Protein AF-A0AAV5VAT9-F1 (afdb_monomer)

Structure (mmCIF, N/CA/C/O backbone):
data_AF-A0AAV5VAT9-F1
#
_entry.id   AF-A0AAV5VAT9-F1
#
loop_
_atom_site.group_PDB
_atom_site.id
_atom_site.type_symbol
_atom_site.label_atom_id
_atom_site.label_alt_id
_atom_site.label_comp_id
_atom_site.label_asym_id
_atom_site.label_entity_id
_atom_site.label_seq_id
_atom_site.pdbx_PDB_ins_code
_atom_site.Cartn_x
_atom_site.Cartn_y
_atom_site.Cartn_z
_atom_site.occupancy
_atom_site.B_iso_or_equiv
_atom_site.auth_seq_id
_atom_site.auth_comp_id
_atom_site.auth_asym_id
_atom_site.auth_atom_id
_atom_site.pdbx_PDB_model_num
ATOM 1 N N . THR A 1 1 ? -25.737 -11.600 27.519 1.00 48.78 1 THR A N 1
ATOM 2 C CA . THR A 1 1 ? -24.746 -12.634 27.913 1.00 48.78 1 THR A CA 1
ATOM 3 C C . THR A 1 1 ? -24.402 -13.586 26.774 1.00 48.78 1 THR A C 1
ATOM 5 O O . THR A 1 1 ? -23.226 -13.678 26.460 1.00 48.78 1 THR A O 1
ATOM 8 N N . PHE A 1 2 ? -25.371 -14.196 26.077 1.00 40.28 2 PHE A N 1
ATOM 9 C CA . PHE A 1 2 ? -25.105 -15.148 24.978 1.00 40.28 2 PHE A CA 1
ATOM 10 C C . PHE A 1 2 ? -24.349 -14.550 23.772 1.00 40.28 2 PHE A C 1
ATOM 12 O O . PHE A 1 2 ? -23.335 -15.092 23.342 1.00 40.28 2 PHE A O 1
ATOM 19 N N . LEU A 1 3 ? -24.768 -13.373 23.281 1.00 48.59 3 LEU A N 1
ATOM 20 C CA . LEU A 1 3 ? -24.034 -12.634 22.239 1.00 48.59 3 LEU A CA 1
ATOM 21 C C . LEU A 1 3 ? -22.603 -12.315 22.688 1.00 48.59 3 LEU A C 1
ATOM 23 O O . LEU A 1 3 ? -21.667 -12.542 21.938 1.00 48.59 3 LEU A O 1
ATOM 27 N N . ARG A 1 4 ? -22.419 -11.892 23.943 1.00 45.12 4 ARG A N 1
ATOM 28 C CA . ARG A 1 4 ? -21.112 -11.554 24.532 1.00 45.12 4 ARG A CA 1
ATOM 29 C C . ARG A 1 4 ? -20.142 -12.740 24.512 1.00 45.12 4 ARG A C 1
ATOM 31 O O . ARG A 1 4 ? -18.982 -12.557 24.179 1.00 45.12 4 ARG A O 1
ATOM 38 N N . GLN A 1 5 ? -20.622 -13.947 24.816 1.00 49.06 5 GLN A N 1
ATOM 39 C CA . GLN A 1 5 ? -19.836 -15.186 24.757 1.00 49.06 5 GLN A CA 1
ATOM 40 C C . GLN A 1 5 ? -19.529 -15.605 23.315 1.00 49.06 5 GLN A C 1
ATOM 42 O O . GLN A 1 5 ? -18.413 -16.022 23.023 1.00 49.06 5 GLN A O 1
ATOM 47 N N . LYS A 1 6 ? -20.485 -15.420 22.395 1.00 52.84 6 LYS A N 1
ATOM 48 C CA . LYS A 1 6 ? -20.275 -15.650 20.962 1.00 52.84 6 LYS A CA 1
ATOM 49 C C . LYS A 1 6 ? -19.214 -14.690 20.406 1.00 52.84 6 LYS A C 1
ATOM 51 O O . LYS A 1 6 ? -18.287 -15.144 19.752 1.00 52.84 6 LYS A O 1
ATOM 56 N N . TYR A 1 7 ? -19.267 -13.404 20.758 1.00 50.28 7 TYR A N 1
ATOM 57 C CA . TYR A 1 7 ? -18.220 -12.438 20.414 1.00 50.28 7 TYR A CA 1
ATOM 58 C C . TYR A 1 7 ? -16.873 -12.795 21.067 1.00 50.28 7 TYR A C 1
ATOM 60 O O . TYR A 1 7 ? -15.851 -12.763 20.396 1.00 50.28 7 TYR A O 1
ATOM 68 N N . LYS A 1 8 ? -16.860 -13.242 22.331 1.00 49.69 8 LYS A N 1
ATOM 69 C CA . LYS A 1 8 ? -15.641 -13.704 23.025 1.00 49.69 8 LYS A CA 1
ATOM 70 C C . LYS A 1 8 ? -14.938 -14.844 22.274 1.00 49.69 8 LYS A C 1
ATOM 72 O O . LYS A 1 8 ? -13.721 -14.828 22.144 1.00 49.69 8 LYS A O 1
ATOM 77 N N . ILE A 1 9 ? -15.707 -15.801 21.749 1.00 50.78 9 ILE A N 1
ATOM 78 C CA . ILE A 1 9 ? -15.194 -16.981 21.032 1.00 50.78 9 ILE A CA 1
ATOM 79 C C . ILE A 1 9 ? -14.805 -16.647 19.581 1.00 50.78 9 ILE A C 1
ATOM 81 O O . ILE A 1 9 ? -13.750 -17.077 19.128 1.00 50.78 9 ILE A O 1
ATOM 85 N N . TYR A 1 10 ? -15.617 -15.870 18.854 1.00 44.66 10 TYR A N 1
ATOM 86 C CA . TYR A 1 10 ? -15.343 -15.516 17.450 1.00 44.66 10 TYR A CA 1
ATOM 87 C C . TYR A 1 10 ? -14.226 -14.472 17.288 1.00 44.66 10 TYR A C 1
ATOM 89 O O . TYR A 1 10 ? -13.533 -14.474 16.272 1.00 44.66 10 TYR A O 1
ATOM 97 N N . PHE A 1 11 ? -14.047 -13.598 18.281 1.00 49.56 11 PHE A N 1
ATOM 98 C CA . PHE A 1 11 ? -13.117 -12.464 18.236 1.00 49.56 11 PHE A CA 1
ATOM 99 C C . PHE A 1 11 ? -11.985 -12.571 19.276 1.00 49.56 11 PHE A C 1
ATOM 101 O O . PHE A 1 11 ? -11.194 -11.652 19.442 1.00 49.56 11 PHE A O 1
ATOM 108 N N . GLY A 1 12 ? -11.878 -13.695 19.996 1.00 41.75 12 GLY A N 1
ATOM 109 C CA . GLY A 1 12 ? -10.763 -13.956 20.916 1.00 41.75 12 GLY A CA 1
ATOM 110 C C . GLY A 1 12 ? -10.594 -12.918 22.034 1.00 41.75 12 GLY A C 1
ATOM 111 O O . GLY A 1 12 ? -9.476 -12.691 22.487 1.00 41.75 12 GLY A O 1
ATOM 112 N N . ALA A 1 13 ? -11.675 -12.263 22.466 1.00 45.28 13 ALA A N 1
ATOM 113 C CA . ALA A 1 13 ? -11.604 -11.212 23.477 1.00 45.28 13 ALA A CA 1
ATOM 114 C C . ALA A 1 13 ? -11.297 -11.803 24.871 1.00 45.28 13 ALA A C 1
ATOM 116 O O . ALA A 1 13 ? -12.082 -12.577 25.426 1.00 45.28 13 ALA A O 1
ATOM 117 N N . THR A 1 14 ? -10.159 -11.434 25.456 1.00 43.88 14 THR A N 1
ATOM 118 C CA . THR A 1 14 ? -9.837 -11.652 26.877 1.00 43.88 14 THR A CA 1
ATOM 119 C C . THR A 1 14 ? -10.684 -10.734 27.771 1.00 43.88 14 THR A C 1
ATOM 121 O O . THR A 1 14 ? -11.319 -9.798 27.285 1.00 43.88 14 THR A O 1
ATOM 124 N N . GLU A 1 15 ? -10.758 -11.003 29.082 1.00 41.56 15 GLU A N 1
ATOM 125 C CA . GLU A 1 15 ? -11.569 -10.186 30.013 1.00 41.56 15 GLU A CA 1
ATOM 126 C C . GLU A 1 15 ? -11.079 -8.736 30.155 1.00 41.56 15 GLU A C 1
ATOM 128 O O . GLU A 1 15 ? -11.860 -7.885 30.565 1.00 41.56 15 GLU A O 1
ATOM 133 N N . ASP A 1 16 ? -9.856 -8.446 29.702 1.00 42.25 16 ASP A N 1
ATOM 134 C CA . ASP A 1 16 ? -9.272 -7.101 29.630 1.00 42.25 16 ASP A CA 1
ATOM 135 C C . ASP A 1 16 ? -9.527 -6.393 28.278 1.00 42.25 16 ASP A C 1
ATOM 137 O O . ASP A 1 16 ? -9.463 -5.164 28.183 1.00 42.25 16 ASP A O 1
ATOM 141 N N . ASN A 1 17 ? -9.935 -7.132 27.234 1.00 46.91 17 ASN A N 1
ATOM 142 C CA . ASN A 1 17 ? -10.287 -6.602 25.905 1.00 46.91 17 ASN A CA 1
ATOM 143 C C . ASN A 1 17 ? -11.755 -6.155 25.834 1.00 46.91 17 ASN A C 1
ATOM 145 O O . ASN A 1 17 ? -12.474 -6.416 24.865 1.00 46.91 17 ASN A O 1
ATOM 149 N N . ILE A 1 18 ? -12.243 -5.478 26.876 1.00 55.38 18 ILE A N 1
ATOM 150 C CA . ILE A 1 18 ? -13.600 -4.930 26.875 1.00 55.38 18 ILE A CA 1
ATOM 151 C C . ILE A 1 18 ? -13.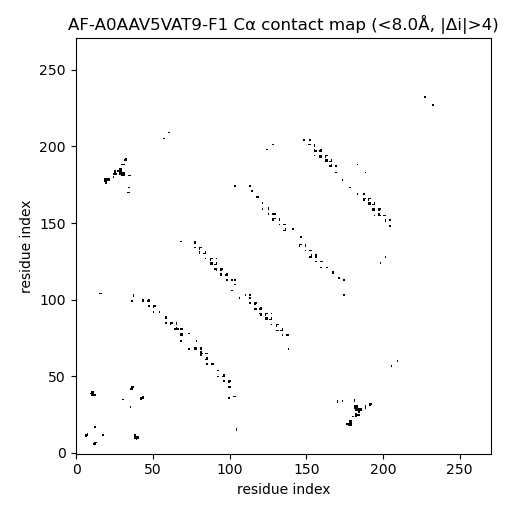592 -3.710 25.954 1.00 55.38 18 ILE A C 1
ATOM 153 O O . ILE A 1 18 ? -13.204 -2.606 26.334 1.00 55.38 18 ILE A O 1
ATOM 157 N N . CYS A 1 19 ? -13.983 -3.918 24.700 1.00 58.47 19 CYS A N 1
ATOM 158 C CA . CYS A 1 19 ? -14.428 -2.835 23.842 1.00 58.47 19 CYS A CA 1
ATOM 159 C C . CYS A 1 19 ? -15.603 -2.122 24.534 1.00 58.47 19 CYS A C 1
ATOM 161 O O . CYS A 1 19 ? -16.457 -2.756 25.167 1.00 58.47 19 CYS A O 1
ATOM 163 N N . TYR A 1 20 ? -15.645 -0.794 24.459 1.00 57.59 20 TYR A N 1
ATOM 164 C CA . TYR A 1 20 ? -16.736 -0.053 25.076 1.00 57.59 20 TYR A CA 1
ATOM 165 C C . TYR A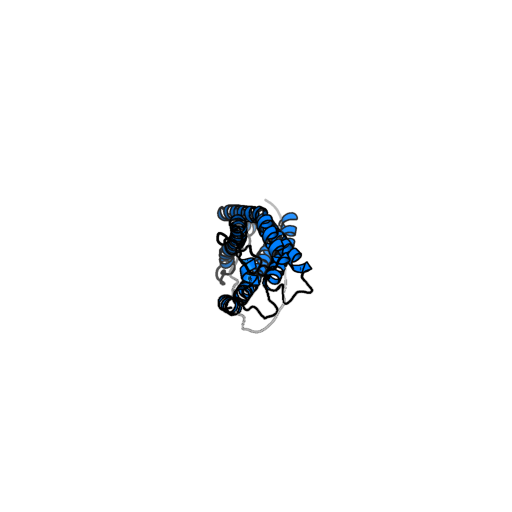 1 20 ? -17.966 -0.195 24.183 1.00 57.59 20 TYR A C 1
ATOM 167 O O . TYR A 1 20 ? -17.949 0.175 23.003 1.00 57.59 20 TYR A O 1
ATOM 175 N N . TYR A 1 21 ? -19.041 -0.761 24.740 1.00 52.16 21 TYR A N 1
ATOM 176 C CA . TYR A 1 21 ? -20.342 -0.781 24.081 1.00 52.16 21 TYR A CA 1
ATOM 177 C C . TYR A 1 21 ? -20.882 0.650 24.055 1.00 52.16 21 TYR A C 1
ATOM 179 O O . TYR A 1 21 ? -21.610 1.079 24.947 1.00 52.16 21 TYR A O 1
ATOM 187 N N . HIS A 1 22 ? -20.474 1.417 23.050 1.00 51.81 22 HIS A N 1
ATOM 188 C CA . HIS A 1 22 ? -21.092 2.696 22.752 1.00 51.81 22 HIS A CA 1
ATOM 189 C C . HIS A 1 22 ? -22.345 2.439 21.902 1.00 51.81 22 HIS A C 1
ATOM 191 O O . HIS A 1 22 ? -22.226 1.818 20.841 1.00 51.81 22 HIS A O 1
ATOM 197 N N . PRO A 1 23 ? -23.542 2.894 22.323 1.00 43.09 23 PRO A N 1
ATOM 198 C CA . PRO A 1 23 ? -24.714 2.889 21.456 1.00 43.09 23 PRO A CA 1
ATOM 199 C C . PRO A 1 23 ? -24.416 3.813 20.269 1.00 43.09 23 PRO A C 1
ATOM 201 O O . PRO A 1 23 ? -24.276 5.022 20.424 1.00 43.09 23 PRO A O 1
ATOM 204 N N . GLY A 1 24 ? -24.194 3.217 19.101 1.00 45.81 24 GLY A N 1
ATOM 205 C CA . GLY A 1 24 ? -23.653 3.911 17.929 1.00 45.81 24 GLY A CA 1
ATOM 206 C C . GLY A 1 24 ? -23.158 2.990 16.813 1.00 45.81 24 GLY A C 1
ATOM 207 O O . GLY A 1 24 ? -22.713 3.493 15.781 1.00 45.81 24 GLY A O 1
ATOM 208 N N . GLY A 1 25 ? -23.244 1.662 16.991 1.00 52.22 25 GLY A N 1
ATOM 209 C CA . GLY A 1 25 ? -23.172 0.721 15.874 1.00 52.22 25 GLY A CA 1
ATOM 210 C C . GLY A 1 25 ? -24.158 1.150 14.790 1.00 52.22 25 GLY A C 1
ATOM 211 O O . GLY A 1 25 ? -25.303 1.490 15.094 1.00 52.22 25 GLY A O 1
ATOM 212 N N . ARG A 1 26 ? -23.681 1.232 13.548 1.00 63.25 26 ARG A N 1
ATOM 213 C CA . ARG A 1 26 ? -24.493 1.631 12.401 1.00 63.25 26 ARG A CA 1
ATOM 214 C C . ARG A 1 26 ? -24.914 0.353 11.678 1.00 63.25 26 ARG A C 1
ATOM 216 O O . ARG A 1 26 ? -24.126 -0.111 10.863 1.00 63.25 26 ARG A O 1
ATOM 223 N N . PRO A 1 27 ? -26.126 -0.180 11.918 1.00 58.97 27 PRO A N 1
ATOM 224 C CA . PRO A 1 27 ? -26.562 -1.452 11.332 1.00 58.97 27 PRO A CA 1
ATOM 225 C C . PRO A 1 27 ? -26.640 -1.431 9.795 1.00 58.97 27 PRO A C 1
ATOM 227 O O . PRO A 1 27 ? -26.708 -2.482 9.171 1.00 58.97 27 PRO A O 1
ATOM 230 N N . GLU A 1 28 ? -26.619 -0.245 9.178 1.00 69.31 28 GLU A N 1
ATOM 231 C CA . GLU A 1 28 ? -26.557 -0.046 7.720 1.00 69.31 28 GLU A CA 1
ATOM 232 C C . GLU A 1 28 ? -25.116 0.117 7.186 1.00 69.31 28 GLU A C 1
ATOM 234 O O . GLU A 1 28 ? -24.901 0.434 6.016 1.00 69.31 28 GLU A O 1
ATOM 239 N N . GLY A 1 29 ? -24.112 -0.024 8.053 1.00 75.75 29 GLY A N 1
ATOM 240 C CA . GLY A 1 29 ? -22.703 0.110 7.711 1.00 75.75 29 GLY A CA 1
ATOM 241 C C . GLY A 1 29 ? -22.113 -1.143 7.065 1.00 75.75 29 GLY A C 1
ATOM 242 O O . GLY A 1 29 ? -22.673 -2.234 7.123 1.00 75.75 29 GLY A O 1
ATOM 243 N N . LEU A 1 30 ? -20.933 -0.983 6.467 1.00 85.69 30 LEU A N 1
ATOM 244 C CA . LEU A 1 30 ? -20.138 -2.092 5.936 1.00 85.69 30 LEU A CA 1
ATOM 245 C C . LEU A 1 30 ? -18.967 -2.406 6.881 1.00 85.69 30 LEU A C 1
ATOM 247 O O . LEU A 1 30 ? -18.462 -1.495 7.545 1.00 85.69 30 LEU A O 1
ATOM 251 N N . PRO A 1 31 ? -18.509 -3.668 6.963 1.00 85.81 31 PRO A N 1
ATOM 252 C CA . PRO A 1 31 ? -17.441 -4.057 7.881 1.00 85.81 31 PRO A CA 1
ATOM 253 C C . PRO A 1 31 ? -16.076 -3.519 7.427 1.00 85.81 31 PRO A C 1
ATOM 255 O O . PRO A 1 31 ? -15.591 -3.854 6.351 1.00 85.81 31 PRO A O 1
ATOM 258 N N . SER A 1 32 ? -15.406 -2.723 8.258 1.00 87.06 32 SER A N 1
ATOM 259 C CA . SER A 1 32 ? -14.031 -2.280 7.985 1.00 87.06 32 SER A CA 1
ATOM 260 C C . SER A 1 32 ? -13.046 -3.451 8.087 1.00 87.06 32 SER A C 1
ATOM 262 O O . SER A 1 32 ? -13.110 -4.242 9.034 1.00 87.06 32 SER A O 1
ATOM 264 N N . ILE A 1 33 ? -12.113 -3.551 7.136 1.00 86.56 33 ILE A N 1
ATOM 265 C CA . ILE A 1 33 ? -11.100 -4.618 7.093 1.00 86.56 33 ILE A CA 1
ATOM 266 C C . ILE A 1 33 ? -10.161 -4.478 8.299 1.00 86.56 33 ILE A C 1
ATOM 268 O O . ILE A 1 33 ? -9.983 -5.426 9.062 1.00 86.56 33 ILE A O 1
ATOM 272 N N . LEU A 1 34 ? -9.636 -3.275 8.530 1.00 83.38 34 LEU A N 1
ATOM 273 C CA . LEU A 1 34 ? -8.704 -2.964 9.613 1.00 83.38 34 LEU A CA 1
ATOM 274 C C . LEU A 1 34 ? -9.315 -3.187 10.997 1.00 83.38 34 LEU A C 1
ATOM 276 O O . LEU A 1 34 ? -8.676 -3.770 11.871 1.00 83.38 34 LEU A O 1
ATOM 280 N N . ARG A 1 35 ? -10.575 -2.776 11.200 1.00 83.50 35 ARG A N 1
ATOM 281 C CA . ARG A 1 35 ? -11.281 -3.020 12.473 1.00 83.50 35 ARG A CA 1
ATOM 282 C C . ARG A 1 35 ? -11.547 -4.508 12.693 1.00 83.50 35 ARG A C 1
ATOM 284 O O . ARG A 1 35 ? -11.514 -4.978 13.825 1.00 83.50 35 ARG A O 1
ATOM 291 N N . THR A 1 36 ? -11.805 -5.251 11.618 1.00 79.94 36 THR A N 1
ATOM 292 C CA . THR A 1 36 ? -12.003 -6.705 11.687 1.00 79.94 36 THR A CA 1
ATOM 293 C C . THR A 1 36 ? -10.701 -7.426 12.032 1.00 79.94 36 THR A C 1
ATOM 295 O O . THR A 1 36 ? -10.738 -8.393 12.789 1.00 79.94 36 THR A O 1
ATOM 298 N N . PHE A 1 37 ? -9.552 -6.943 11.544 1.00 77.12 37 PHE A N 1
ATOM 299 C CA . PHE A 1 37 ? -8.247 -7.473 11.938 1.00 77.12 37 PHE A CA 1
ATOM 300 C C . PHE A 1 37 ? -7.981 -7.260 13.423 1.00 77.12 37 PHE A C 1
ATOM 302 O O . PHE A 1 37 ? -7.703 -8.234 14.107 1.00 77.12 37 PHE A O 1
ATOM 309 N N . GLU A 1 38 ? -8.144 -6.044 13.947 1.00 72.88 38 GLU A N 1
ATOM 310 C CA . GLU A 1 38 ? -7.981 -5.764 15.388 1.00 72.88 38 GLU A CA 1
ATOM 311 C C . GLU A 1 38 ? -8.804 -6.706 16.281 1.00 72.88 38 GLU A C 1
ATOM 313 O O . GLU A 1 38 ? -8.371 -7.080 17.368 1.00 72.88 38 GLU A O 1
ATOM 318 N N . LEU A 1 39 ? -9.972 -7.145 15.804 1.00 69.56 39 LEU A N 1
ATOM 319 C CA . LEU A 1 39 ? -10.868 -8.008 16.564 1.00 69.56 39 LEU A CA 1
ATOM 320 C C . LEU A 1 39 ? -10.698 -9.508 16.271 1.00 69.56 39 LEU A C 1
ATOM 322 O O . LEU A 1 39 ? -11.303 -10.307 16.967 1.00 69.56 39 LEU A O 1
ATOM 326 N N . SER A 1 40 ? -9.927 -9.952 15.273 1.00 74.00 40 SER A N 1
ATOM 327 C CA . SER A 1 40 ? -9.831 -11.383 14.930 1.00 74.00 40 SER A CA 1
ATOM 328 C C . SER A 1 40 ? -8.389 -11.877 14.862 1.00 74.00 40 SER A C 1
ATOM 330 O O . SER A 1 40 ? -7.667 -11.637 13.894 1.00 74.00 40 SER A O 1
ATOM 332 N N . CYS A 1 41 ? -7.999 -12.673 15.864 1.00 72.31 41 CYS A N 1
ATOM 333 C CA . CYS A 1 41 ? -6.666 -13.276 15.956 1.00 72.31 41 CYS A CA 1
ATOM 334 C C . CYS A 1 41 ? -6.335 -14.180 14.750 1.00 72.31 41 CYS A C 1
ATOM 336 O O . CYS A 1 41 ? -5.236 -14.112 14.200 1.00 72.31 41 CYS A O 1
ATOM 338 N N . ILE A 1 42 ? -7.298 -14.984 14.279 1.00 75.69 42 ILE A N 1
ATOM 339 C CA . ILE A 1 42 ? -7.103 -15.857 13.108 1.00 75.69 42 ILE A CA 1
ATOM 340 C C . ILE A 1 42 ? -6.891 -15.017 11.844 1.00 75.69 42 ILE A C 1
ATOM 342 O O . ILE A 1 42 ? -5.967 -15.289 11.076 1.00 75.69 42 ILE A O 1
ATOM 346 N N . ALA A 1 43 ? -7.706 -13.974 11.639 1.00 75.00 43 ALA A N 1
ATOM 347 C CA . ALA A 1 43 ? -7.553 -13.089 10.489 1.00 75.00 43 ALA A CA 1
ATOM 348 C C . ALA A 1 43 ? -6.197 -12.368 10.517 1.00 75.00 43 ALA A C 1
ATOM 350 O O . ALA A 1 43 ? -5.510 -12.329 9.499 1.00 75.00 43 ALA A O 1
ATOM 351 N N . GLN A 1 44 ? -5.763 -11.879 11.684 1.00 78.31 44 GLN A N 1
ATOM 352 C CA . GLN A 1 44 ? -4.434 -11.285 11.850 1.00 78.31 44 GLN A CA 1
ATOM 353 C C . GLN A 1 44 ? -3.317 -12.266 11.509 1.00 78.31 44 GLN A C 1
ATOM 355 O O . GLN A 1 44 ? -2.403 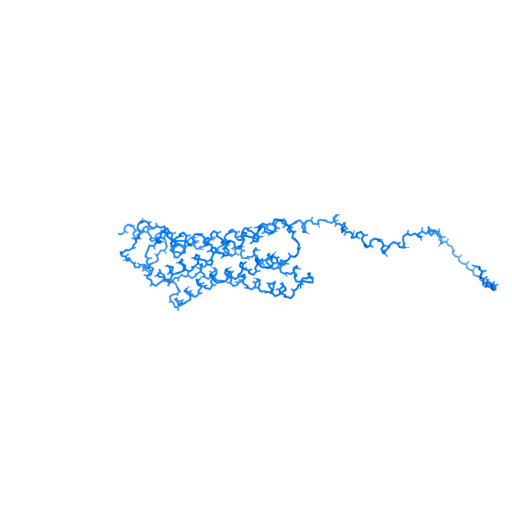-11.902 10.776 1.00 78.31 44 GLN A O 1
ATOM 360 N N . LEU A 1 45 ? -3.377 -13.508 11.994 1.00 80.69 45 LEU A N 1
ATOM 361 C CA . LEU A 1 45 ? -2.335 -14.500 11.731 1.00 80.69 45 LEU A CA 1
ATOM 362 C C . LEU A 1 45 ? -2.230 -14.842 10.236 1.00 80.69 45 LEU A C 1
ATOM 364 O O . LEU A 1 45 ? -1.124 -14.887 9.694 1.00 80.69 45 LEU A O 1
ATOM 368 N N . ILE A 1 46 ? -3.368 -15.005 9.556 1.00 85.31 46 ILE A N 1
ATOM 369 C CA . ILE A 1 46 ? -3.415 -15.236 8.105 1.00 85.31 46 ILE A CA 1
ATOM 370 C C . ILE A 1 46 ? -2.812 -14.046 7.353 1.00 85.31 46 ILE A C 1
ATOM 372 O O . ILE A 1 46 ? -1.957 -14.225 6.486 1.00 85.31 46 ILE A O 1
ATOM 376 N N . VAL A 1 47 ? -3.210 -12.822 7.699 1.00 83.81 47 VAL A N 1
ATOM 377 C CA . VAL A 1 47 ? -2.720 -11.614 7.024 1.00 83.81 47 VAL A CA 1
ATOM 378 C C . VAL A 1 47 ? -1.232 -11.399 7.288 1.00 83.81 47 VAL A C 1
ATOM 380 O O . VAL A 1 47 ? -0.506 -11.084 6.352 1.00 83.81 47 VAL A O 1
ATOM 383 N N . ARG A 1 48 ? -0.739 -11.652 8.508 1.00 85.44 48 ARG A N 1
ATOM 384 C CA . ARG A 1 48 ? 0.700 -11.619 8.828 1.00 85.44 48 ARG A CA 1
ATOM 385 C C . ARG A 1 48 ? 1.487 -12.580 7.943 1.00 85.44 48 ARG A C 1
ATOM 387 O O . ARG A 1 48 ? 2.512 -12.191 7.387 1.00 85.44 48 ARG A O 1
ATOM 394 N N . ALA A 1 49 ? 0.998 -13.809 7.766 1.00 86.06 49 ALA A N 1
ATOM 395 C CA . ALA A 1 49 ? 1.632 -14.791 6.890 1.00 86.06 49 ALA A CA 1
ATOM 396 C C . ALA A 1 49 ? 1.638 -14.335 5.419 1.00 86.06 49 ALA A C 1
ATOM 398 O O . ALA A 1 49 ? 2.655 -14.467 4.735 1.00 86.06 49 ALA A O 1
ATOM 399 N N . ILE A 1 50 ? 0.540 -13.743 4.935 1.00 86.38 50 ILE A N 1
ATOM 400 C CA . ILE A 1 50 ? 0.446 -13.185 3.575 1.00 86.38 50 ILE A CA 1
ATOM 401 C C . ILE A 1 50 ? 1.408 -12.000 3.397 1.00 86.38 50 ILE A C 1
ATOM 403 O O . ILE A 1 50 ? 2.148 -11.946 2.417 1.00 86.38 50 ILE A O 1
ATOM 407 N N . VAL A 1 51 ? 1.454 -11.065 4.348 1.00 85.25 51 VAL A N 1
ATOM 408 C CA . VAL A 1 51 ? 2.343 -9.894 4.290 1.00 85.25 51 VAL A CA 1
ATOM 409 C C . VAL A 1 51 ? 3.807 -10.335 4.299 1.00 85.25 51 VAL A C 1
ATOM 411 O O . VAL A 1 51 ? 4.560 -9.920 3.421 1.00 85.25 51 VAL A O 1
ATOM 414 N N . LEU A 1 52 ? 4.201 -11.239 5.201 1.00 85.06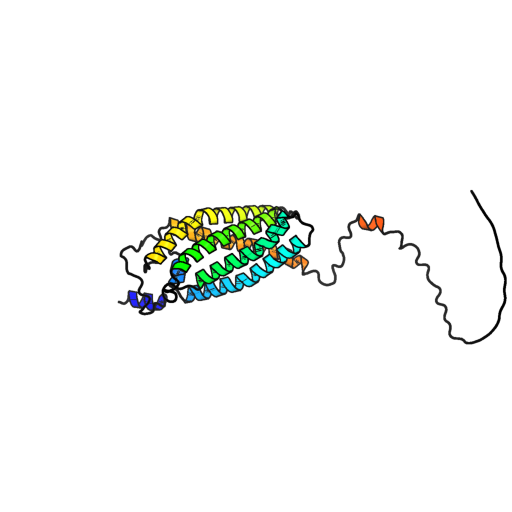 52 LEU A N 1
ATOM 415 C CA . LEU A 1 52 ? 5.573 -11.757 5.282 1.00 85.06 52 LEU A CA 1
ATOM 416 C C . LEU A 1 52 ? 5.989 -12.554 4.038 1.00 85.06 52 LEU A C 1
ATOM 418 O O . LEU A 1 52 ? 7.090 -12.360 3.523 1.00 85.06 52 LEU A O 1
ATOM 422 N N . SER A 1 53 ? 5.120 -13.429 3.527 1.00 85.00 53 SER A N 1
ATOM 423 C CA . SER A 1 53 ? 5.417 -14.193 2.308 1.00 85.00 53 SER A CA 1
ATOM 424 C C . SER A 1 53 ? 5.507 -13.283 1.080 1.00 85.00 53 SER A C 1
ATOM 426 O O . SER A 1 53 ? 6.450 -13.393 0.294 1.00 85.00 53 SER A O 1
ATOM 428 N N . SER A 1 54 ? 4.589 -12.320 0.945 1.00 85.12 54 SER A N 1
ATOM 429 C CA . SER A 1 54 ? 4.618 -11.347 -0.151 1.00 85.12 54 SER A CA 1
ATOM 430 C C . SER A 1 54 ? 5.825 -10.408 -0.076 1.00 85.12 54 SER A C 1
ATOM 432 O O . SER A 1 54 ? 6.345 -10.018 -1.122 1.00 85.12 54 SER A O 1
ATOM 434 N N . PHE A 1 55 ? 6.313 -10.081 1.127 1.00 86.56 55 PHE A N 1
ATOM 435 C CA . PHE A 1 55 ? 7.495 -9.245 1.318 1.00 86.56 55 PHE A CA 1
ATOM 436 C C . PHE A 1 55 ? 8.718 -9.841 0.641 1.00 86.56 55 PHE A C 1
ATOM 438 O O . PHE A 1 55 ? 9.351 -9.160 -0.160 1.00 86.56 55 PHE A O 1
ATOM 445 N N . TYR A 1 56 ? 9.030 -11.104 0.936 1.00 84.25 56 TYR A N 1
ATOM 446 C CA . TYR A 1 56 ? 10.232 -11.752 0.420 1.00 84.25 56 TYR A CA 1
ATOM 447 C C . TYR A 1 56 ? 10.247 -11.744 -1.111 1.00 84.25 56 TYR A C 1
ATOM 449 O O . TYR A 1 56 ? 11.211 -11.310 -1.741 1.00 84.25 56 TYR A O 1
ATOM 457 N N . VAL A 1 57 ? 9.113 -12.136 -1.696 1.00 85.38 57 VAL A N 1
ATOM 458 C CA . VAL A 1 57 ? 8.893 -12.188 -3.140 1.00 85.38 57 VAL A CA 1
ATOM 459 C C . VAL A 1 57 ? 9.039 -10.795 -3.762 1.00 85.38 57 VAL A C 1
ATOM 461 O O . VAL A 1 57 ? 9.851 -10.591 -4.663 1.00 85.38 57 VAL A O 1
ATOM 464 N N . ARG A 1 58 ? 8.313 -9.795 -3.246 1.00 85.62 58 ARG A N 1
ATOM 465 C CA . ARG A 1 58 ? 8.356 -8.424 -3.775 1.00 85.62 58 ARG A CA 1
ATOM 466 C C . ARG A 1 58 ? 9.737 -7.791 -3.596 1.00 85.62 58 ARG A C 1
ATOM 468 O O . ARG A 1 58 ? 10.176 -7.038 -4.458 1.00 85.62 58 ARG A O 1
ATOM 475 N N . TRP A 1 59 ? 10.405 -8.023 -2.463 1.00 86.31 59 TRP A N 1
ATOM 476 C CA . TRP A 1 59 ? 11.694 -7.403 -2.131 1.00 86.31 59 TRP A CA 1
ATOM 477 C C . TRP A 1 59 ? 12.778 -7.899 -3.074 1.00 86.31 59 TRP A C 1
ATOM 479 O O . TRP A 1 59 ? 13.487 -7.092 -3.674 1.00 86.31 59 TRP A O 1
ATOM 489 N N . TYR A 1 60 ? 12.825 -9.215 -3.280 1.00 85.00 60 TYR A N 1
ATOM 490 C CA . TYR A 1 60 ? 13.718 -9.832 -4.247 1.00 85.00 60 TYR A CA 1
ATOM 491 C C . TYR A 1 60 ? 13.495 -9.273 -5.663 1.00 85.00 60 TYR A C 1
ATOM 493 O O . TYR A 1 60 ? 14.453 -8.908 -6.344 1.00 85.00 60 TYR A O 1
ATOM 501 N N . PHE A 1 61 ? 12.239 -9.102 -6.091 1.00 81.19 61 PHE A N 1
ATOM 502 C CA . PHE A 1 61 ? 11.935 -8.555 -7.419 1.00 81.19 61 PHE A CA 1
ATOM 503 C C . PHE A 1 61 ? 12.314 -7.094 -7.592 1.00 81.19 61 PHE A C 1
ATOM 505 O O . PHE A 1 61 ? 12.929 -6.728 -8.595 1.00 81.19 61 PHE A O 1
ATOM 512 N N . THR A 1 62 ? 11.973 -6.249 -6.625 1.00 84.25 62 THR A N 1
ATOM 513 C CA . THR A 1 62 ? 12.383 -4.847 -6.670 1.00 84.25 62 THR A CA 1
ATOM 514 C C . THR A 1 62 ? 13.898 -4.740 -6.681 1.00 84.25 62 THR A C 1
ATOM 516 O O . THR A 1 62 ? 14.432 -3.935 -7.440 1.00 84.25 62 THR A O 1
ATOM 519 N N . TYR A 1 63 ? 14.594 -5.578 -5.908 1.00 85.31 63 TYR A N 1
ATOM 520 C CA . TYR A 1 63 ? 16.049 -5.631 -5.915 1.00 85.31 63 TYR A CA 1
ATOM 521 C C . TYR A 1 63 ? 16.600 -5.977 -7.305 1.00 85.31 63 TYR A C 1
ATOM 523 O O . TYR A 1 63 ? 17.378 -5.192 -7.842 1.00 85.31 63 TYR A O 1
ATOM 531 N N . LEU A 1 64 ? 16.140 -7.070 -7.928 1.00 82.06 64 LEU A N 1
ATOM 532 C CA . LEU A 1 64 ? 16.565 -7.474 -9.278 1.00 82.06 64 LEU A CA 1
ATOM 533 C C . LEU A 1 64 ? 16.298 -6.397 -10.340 1.00 82.06 64 LEU A C 1
ATOM 535 O O . LEU A 1 64 ? 17.134 -6.145 -11.209 1.00 82.06 64 LEU A O 1
ATOM 539 N N . LYS A 1 65 ? 15.136 -5.738 -10.282 1.00 80.94 65 LYS A N 1
ATOM 540 C CA . LYS A 1 65 ? 14.804 -4.657 -11.218 1.00 80.94 65 LYS A CA 1
ATOM 541 C C . LYS A 1 65 ? 15.739 -3.461 -11.027 1.00 80.94 65 LYS A C 1
ATOM 543 O O . LYS A 1 65 ? 16.263 -2.930 -12.002 1.00 80.94 65 LYS A O 1
ATOM 548 N N . CYS A 1 66 ? 15.989 -3.067 -9.780 1.00 83.56 66 CYS A N 1
ATOM 549 C CA . CYS A 1 66 ? 16.836 -1.919 -9.464 1.00 83.56 66 CYS A CA 1
ATOM 550 C C . CYS A 1 66 ? 18.317 -2.168 -9.788 1.00 83.56 66 CYS A C 1
ATOM 552 O O . CYS A 1 66 ? 18.997 -1.243 -10.230 1.00 83.56 66 CYS A O 1
ATOM 554 N N . THR A 1 67 ? 18.829 -3.392 -9.608 1.00 81.44 67 THR A N 1
ATOM 555 C CA . THR A 1 67 ? 20.212 -3.733 -9.985 1.00 81.44 67 THR A CA 1
ATOM 556 C C . THR A 1 67 ? 20.406 -3.709 -11.495 1.00 81.44 67 THR A C 1
ATOM 558 O O . THR A 1 67 ? 21.387 -3.134 -11.957 1.00 81.44 67 THR A O 1
ATOM 561 N N . ARG A 1 68 ? 19.454 -4.239 -12.278 1.00 76.25 68 ARG A N 1
ATOM 562 C CA . ARG A 1 68 ? 19.494 -4.151 -13.747 1.00 76.25 68 ARG A CA 1
ATOM 563 C C . ARG A 1 68 ? 19.555 -2.701 -14.216 1.00 76.25 68 ARG A C 1
ATOM 565 O O . ARG A 1 68 ? 20.456 -2.349 -14.967 1.00 76.25 68 ARG A O 1
ATOM 572 N N . VAL A 1 69 ? 18.632 -1.877 -13.724 1.00 76.38 69 VAL A N 1
ATOM 573 C CA . VAL A 1 69 ? 18.528 -0.455 -14.079 1.00 76.38 69 VAL A CA 1
ATOM 574 C C . VAL A 1 69 ? 19.805 0.316 -13.734 1.00 76.38 69 VAL A C 1
ATOM 576 O O . VAL A 1 69 ? 20.203 1.198 -14.485 1.00 76.38 69 VAL A O 1
ATOM 579 N N . ARG A 1 70 ? 20.467 -0.033 -12.624 1.00 75.62 70 ARG A N 1
ATOM 580 C CA . ARG A 1 70 ? 21.738 0.574 -12.209 1.00 75.62 70 ARG A CA 1
ATOM 581 C C . ARG A 1 70 ? 22.940 0.101 -13.040 1.00 75.62 70 ARG A C 1
ATOM 583 O O . ARG A 1 70 ? 23.920 0.832 -13.126 1.00 75.62 70 ARG A O 1
ATOM 590 N N . ASN A 1 71 ? 22.881 -1.106 -13.601 1.00 72.56 71 ASN A N 1
ATOM 591 C CA . ASN A 1 71 ? 23.954 -1.682 -14.416 1.00 72.56 71 ASN A CA 1
ATOM 592 C C . ASN A 1 71 ? 23.897 -1.219 -15.877 1.00 72.56 71 ASN A C 1
ATOM 594 O O . ASN A 1 71 ? 24.934 -1.073 -16.515 1.00 72.56 71 ASN A O 1
ATOM 598 N N . THR A 1 72 ? 22.705 -0.966 -16.414 1.00 68.38 72 THR A N 1
ATOM 599 C CA . THR A 1 72 ? 22.559 -0.141 -17.618 1.00 68.38 72 THR A CA 1
ATOM 600 C C . THR A 1 72 ? 22.976 1.284 -17.266 1.00 68.38 72 THR A C 1
ATOM 602 O O . THR A 1 72 ? 22.566 1.761 -16.215 1.00 68.38 72 THR A O 1
ATOM 605 N N . ASN A 1 73 ? 23.773 1.963 -18.100 1.00 63.59 73 ASN A N 1
ATOM 606 C CA . ASN A 1 73 ? 24.210 3.361 -17.917 1.00 63.59 73 ASN A CA 1
ATOM 607 C C . ASN A 1 73 ? 23.023 4.355 -17.956 1.00 63.59 73 ASN A C 1
ATOM 609 O O . ASN A 1 73 ? 22.934 5.218 -18.825 1.00 63.59 73 ASN A O 1
ATOM 613 N N . ALA A 1 74 ? 22.071 4.204 -17.040 1.00 70.56 74 ALA A N 1
ATOM 614 C CA . ALA A 1 74 ? 20.842 4.963 -16.963 1.00 70.56 74 ALA A CA 1
ATOM 615 C C . ALA A 1 74 ? 21.110 6.349 -16.366 1.00 70.56 74 ALA A C 1
ATOM 617 O O . ALA A 1 74 ? 22.022 6.547 -15.557 1.00 70.56 74 ALA A O 1
ATOM 618 N N . GLY A 1 75 ? 20.279 7.324 -16.742 1.00 79.69 75 GLY A N 1
ATOM 619 C CA . GLY A 1 75 ? 20.390 8.693 -16.245 1.00 79.69 75 GLY A CA 1
ATOM 620 C C . GLY A 1 75 ? 20.348 8.784 -14.711 1.00 79.69 75 GLY A C 1
ATOM 621 O O . GLY A 1 75 ? 19.719 7.971 -14.032 1.00 79.69 75 GLY A O 1
ATOM 622 N N . SER A 1 76 ? 20.977 9.826 -14.156 1.00 84.69 76 SER A N 1
ATOM 623 C CA . SER A 1 76 ? 21.121 10.047 -12.702 1.00 84.69 76 SER A CA 1
ATOM 624 C C . SER A 1 76 ? 19.797 9.943 -11.921 1.00 84.69 76 SER A C 1
ATOM 626 O O . SER A 1 76 ? 19.739 9.330 -10.854 1.00 84.69 76 SER A O 1
ATOM 628 N N . VAL A 1 77 ? 18.700 10.456 -12.492 1.00 85.38 77 VAL A N 1
ATOM 629 C CA . VAL A 1 77 ? 17.353 10.387 -11.896 1.00 85.38 77 VAL A CA 1
ATOM 630 C C . VAL A 1 77 ? 16.876 8.941 -11.734 1.00 85.38 77 VAL A C 1
ATOM 632 O O . VAL A 1 77 ? 16.316 8.581 -10.700 1.00 85.38 77 VAL A O 1
ATOM 635 N N . VAL A 1 78 ? 17.126 8.093 -12.730 1.00 84.56 78 VAL A N 1
ATOM 636 C CA . VAL A 1 78 ? 16.715 6.685 -12.711 1.00 84.56 78 VAL A CA 1
ATOM 637 C C . VAL A 1 78 ? 17.535 5.909 -11.682 1.00 84.56 78 VAL A C 1
ATOM 639 O O . VAL A 1 78 ? 16.971 5.151 -10.897 1.00 84.56 78 VAL A O 1
ATOM 642 N N . CYS A 1 79 ? 18.842 6.165 -11.604 1.00 84.38 79 CYS A N 1
ATOM 643 C CA . CYS A 1 79 ? 19.720 5.587 -10.586 1.00 84.38 79 CYS A CA 1
ATOM 644 C C . CYS A 1 79 ? 19.306 5.978 -9.155 1.00 84.38 79 CYS A C 1
ATOM 646 O O . CYS A 1 79 ? 19.326 5.142 -8.243 1.00 84.38 79 CYS A O 1
ATOM 648 N N . PHE A 1 80 ? 18.882 7.230 -8.950 1.00 89.31 80 PHE A N 1
ATOM 649 C CA . PHE A 1 80 ? 18.325 7.677 -7.674 1.00 89.31 80 PHE A CA 1
ATOM 650 C C . PHE A 1 80 ? 17.025 6.934 -7.338 1.00 89.31 80 PHE A C 1
ATOM 652 O O . PHE A 1 80 ? 16.903 6.378 -6.244 1.00 89.31 80 PHE A O 1
ATOM 659 N N . LEU A 1 81 ? 16.083 6.852 -8.284 1.00 90.06 81 LEU A N 1
ATOM 660 C CA . LEU A 1 81 ? 14.826 6.119 -8.103 1.00 90.06 81 LEU A CA 1
ATOM 661 C C . LEU A 1 81 ? 15.060 4.627 -7.829 1.00 90.06 81 LEU A C 1
ATOM 663 O O . LEU A 1 81 ? 14.415 4.071 -6.940 1.00 90.06 81 LEU A O 1
ATOM 667 N N . ALA A 1 82 ? 16.011 3.994 -8.516 1.00 87.38 82 ALA A N 1
ATOM 668 C CA . ALA A 1 82 ? 16.404 2.602 -8.292 1.00 87.38 82 ALA A CA 1
ATOM 669 C C . ALA A 1 82 ? 17.030 2.384 -6.903 1.00 87.38 82 ALA A C 1
ATOM 671 O O . ALA A 1 82 ? 16.872 1.326 -6.301 1.00 87.38 82 ALA A O 1
ATOM 672 N N . SER A 1 83 ? 17.697 3.395 -6.343 1.00 88.75 83 SER A N 1
ATOM 673 C CA . SER A 1 83 ? 18.240 3.338 -4.977 1.00 88.75 83 SER A CA 1
ATOM 674 C C . SER A 1 83 ? 17.180 3.614 -3.903 1.00 88.75 83 SER A C 1
ATOM 676 O O . SER A 1 83 ? 17.275 3.108 -2.782 1.00 88.75 83 SER A O 1
ATOM 678 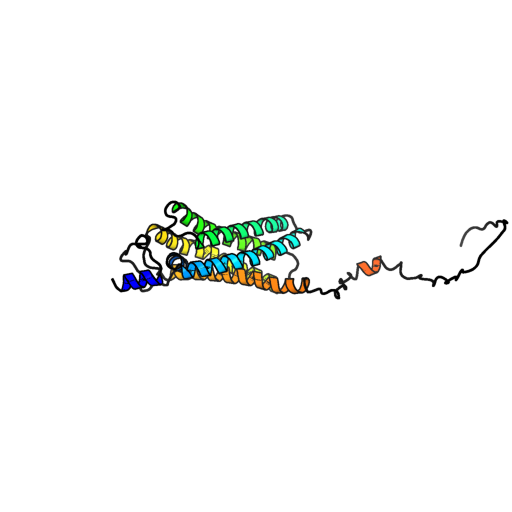N N . LEU A 1 84 ? 16.173 4.429 -4.226 1.00 92.31 84 LEU A N 1
ATOM 679 C CA . LEU A 1 84 ? 15.097 4.831 -3.321 1.00 92.31 84 LEU A CA 1
ATOM 680 C C . LEU A 1 84 ? 13.988 3.774 -3.219 1.00 92.31 84 LEU A C 1
ATOM 682 O O . LEU A 1 84 ? 13.519 3.470 -2.124 1.00 92.31 84 LEU A O 1
ATOM 686 N N . THR A 1 85 ? 13.590 3.189 -4.347 1.00 91.25 85 THR A N 1
ATOM 687 C CA . THR A 1 85 ? 12.483 2.227 -4.455 1.00 91.25 85 THR A CA 1
ATOM 688 C C . THR A 1 85 ? 12.591 1.027 -3.498 1.00 91.25 85 THR A C 1
ATOM 690 O O . THR A 1 85 ? 11.606 0.759 -2.808 1.00 91.25 85 THR A O 1
ATOM 693 N N . PRO A 1 86 ? 13.738 0.327 -3.353 1.00 90.62 86 PRO A N 1
ATOM 694 C CA . PRO A 1 86 ? 13.844 -0.774 -2.392 1.00 90.62 86 PRO A CA 1
ATOM 695 C C . PRO A 1 86 ? 13.714 -0.297 -0.940 1.00 90.62 86 PRO A C 1
ATOM 697 O O . PRO A 1 86 ? 13.143 -1.005 -0.115 1.00 90.62 86 PRO A O 1
ATOM 700 N N . LYS A 1 87 ? 14.176 0.920 -0.616 1.00 92.88 87 LYS A N 1
ATOM 701 C CA . LYS A 1 87 ? 14.025 1.496 0.731 1.00 92.88 87 LYS A CA 1
ATOM 702 C C . LYS A 1 87 ? 12.564 1.813 1.039 1.00 92.88 87 LYS A C 1
ATOM 704 O O . LYS A 1 87 ? 12.092 1.499 2.128 1.00 92.88 87 LYS A O 1
ATOM 709 N N . LEU A 1 88 ? 11.850 2.398 0.075 1.00 94.00 88 LEU A N 1
ATOM 710 C CA . LEU A 1 88 ? 10.419 2.684 0.198 1.00 94.00 88 LEU A CA 1
ATOM 711 C C . LEU A 1 88 ? 9.600 1.404 0.346 1.00 94.00 88 LEU A C 1
ATOM 713 O O . LEU A 1 88 ? 8.690 1.364 1.166 1.00 94.00 88 LEU A O 1
ATOM 717 N N . GLN A 1 89 ? 9.959 0.342 -0.375 1.00 92.38 89 GLN A N 1
ATOM 718 C CA . GLN A 1 89 ? 9.308 -0.950 -0.203 1.00 92.38 89 GLN A CA 1
ATOM 719 C C . GLN A 1 89 ? 9.546 -1.544 1.190 1.00 92.38 89 GLN A C 1
ATOM 721 O O . GLN A 1 89 ? 8.607 -2.038 1.817 1.00 92.38 89 GLN A O 1
ATOM 726 N N . SER A 1 90 ? 10.787 -1.506 1.684 1.00 91.31 90 SER A N 1
ATOM 727 C CA . SER A 1 90 ? 11.089 -1.964 3.041 1.00 91.31 90 SER A CA 1
ATOM 728 C C . SER A 1 90 ? 10.295 -1.168 4.074 1.00 91.31 90 SER A C 1
ATOM 730 O O . SER A 1 90 ? 9.705 -1.765 4.967 1.00 91.31 90 SER A O 1
ATOM 732 N N . ALA A 1 91 ? 10.212 0.159 3.925 1.00 93.12 91 ALA A N 1
ATOM 733 C CA . ALA A 1 91 ? 9.403 1.005 4.797 1.00 93.12 91 ALA A CA 1
ATOM 734 C C . ALA A 1 91 ? 7.910 0.633 4.739 1.00 93.12 91 ALA A C 1
ATOM 736 O O . ALA A 1 91 ? 7.304 0.418 5.784 1.00 93.12 91 ALA A O 1
ATOM 737 N N . GLU A 1 92 ? 7.335 0.491 3.539 1.00 93.50 92 GLU A N 1
ATOM 738 C CA . GLU A 1 92 ? 5.939 0.066 3.339 1.00 93.50 92 GLU A CA 1
ATOM 739 C C . GLU A 1 92 ? 5.656 -1.264 4.035 1.00 93.50 92 GLU A C 1
ATOM 741 O O . GLU A 1 92 ? 4.682 -1.378 4.773 1.00 93.50 92 GLU A O 1
ATOM 746 N N . THR A 1 93 ? 6.553 -2.236 3.877 1.00 90.81 93 THR A N 1
ATOM 747 C CA . THR A 1 93 ? 6.387 -3.562 4.475 1.00 90.81 93 THR A CA 1
ATOM 748 C C . THR A 1 93 ? 6.540 -3.527 5.993 1.00 90.81 93 THR A C 1
ATOM 750 O O . THR A 1 93 ? 5.768 -4.175 6.691 1.00 90.81 93 THR A O 1
ATOM 753 N N . ILE A 1 94 ? 7.497 -2.763 6.531 1.00 91.38 94 ILE A N 1
ATOM 754 C CA . ILE A 1 94 ? 7.651 -2.595 7.983 1.00 91.38 94 ILE A CA 1
ATOM 755 C C . ILE A 1 94 ? 6.373 -1.996 8.568 1.00 91.38 94 ILE A C 1
ATOM 757 O O . ILE A 1 94 ? 5.853 -2.518 9.551 1.00 91.38 94 ILE A O 1
ATOM 761 N N . PHE A 1 95 ? 5.823 -0.951 7.946 1.00 93.31 95 PHE A N 1
ATOM 762 C CA . PHE A 1 95 ? 4.566 -0.368 8.403 1.00 93.31 95 PHE A CA 1
ATOM 763 C C . PHE A 1 95 ? 3.387 -1.334 8.259 1.00 93.31 95 PHE A C 1
ATOM 765 O O . PHE A 1 95 ? 2.602 -1.444 9.195 1.00 93.31 95 PHE A O 1
ATOM 772 N N . ALA A 1 96 ? 3.279 -2.074 7.150 1.00 90.19 96 ALA A N 1
ATOM 773 C CA . ALA A 1 96 ? 2.237 -3.084 6.963 1.00 90.19 96 ALA A CA 1
ATOM 774 C C . ALA A 1 96 ? 2.333 -4.194 8.021 1.00 90.19 96 ALA A C 1
ATOM 776 O O . ALA A 1 96 ? 1.333 -4.578 8.621 1.00 90.19 96 ALA A O 1
ATOM 777 N N . PHE A 1 97 ? 3.546 -4.671 8.305 1.00 88.94 97 PHE A N 1
ATOM 778 C CA . PHE A 1 97 ? 3.800 -5.664 9.340 1.00 88.94 97 PHE A CA 1
ATOM 779 C C . PHE A 1 97 ? 3.406 -5.134 10.719 1.00 88.94 97 PHE A C 1
ATOM 781 O O . PHE A 1 97 ? 2.630 -5.782 11.416 1.00 88.94 97 PHE A O 1
ATOM 788 N N . LEU A 1 98 ? 3.864 -3.936 11.091 1.00 88.81 98 LEU A N 1
ATOM 789 C CA . LEU A 1 98 ? 3.498 -3.308 12.361 1.00 88.81 98 LEU A CA 1
ATOM 790 C C . LEU A 1 98 ? 1.983 -3.102 12.481 1.00 88.81 98 LEU A C 1
ATOM 792 O O . LEU A 1 98 ? 1.422 -3.377 13.536 1.00 88.81 98 LEU A O 1
ATOM 796 N N . LEU A 1 99 ? 1.315 -2.708 11.395 1.00 87.81 99 LEU A N 1
ATOM 797 C CA . LEU A 1 99 ? -0.137 -2.549 11.335 1.00 87.81 99 LEU A CA 1
ATOM 798 C C . LEU A 1 99 ? -0.879 -3.877 11.555 1.00 87.81 99 LEU A C 1
ATOM 800 O O . LEU A 1 99 ? -1.954 -3.892 12.141 1.00 87.81 99 LEU A O 1
ATOM 804 N N . THR A 1 100 ? -0.305 -5.002 11.123 1.00 84.25 100 THR A N 1
ATOM 805 C CA . THR A 1 100 ? -0.875 -6.335 11.388 1.00 84.25 100 THR A CA 1
ATOM 806 C C . THR A 1 100 ? -0.500 -6.901 12.758 1.00 84.25 100 THR A C 1
ATOM 808 O O . THR A 1 100 ? -1.159 -7.827 13.241 1.00 84.25 100 THR A O 1
ATOM 811 N N . CYS A 1 101 ? 0.579 -6.404 13.366 1.00 82.00 101 CYS A N 1
ATOM 812 C CA . CYS A 1 101 ? 1.173 -6.954 14.582 1.00 82.00 101 CYS A CA 1
ATOM 813 C C . CYS A 1 101 ? 0.707 -6.262 15.856 1.00 82.00 101 CYS A C 1
ATOM 815 O O . CYS A 1 101 ? 0.500 -6.954 16.852 1.00 82.00 101 CYS A O 1
ATOM 817 N N . LEU A 1 102 ? 0.529 -4.943 15.816 1.00 77.06 102 LEU A N 1
ATOM 818 C CA . LEU A 1 102 ? 0.076 -4.194 16.974 1.00 77.06 102 LEU A CA 1
ATOM 819 C C . LEU A 1 102 ? -1.364 -4.548 17.332 1.00 77.06 102 LEU A C 1
ATOM 821 O O . LEU A 1 102 ? -2.225 -4.660 16.462 1.00 77.06 102 LEU A O 1
ATOM 825 N N . GLN A 1 103 ? -1.608 -4.695 18.628 1.00 75.06 103 GLN A N 1
ATOM 826 C CA . GLN A 1 103 ? -2.941 -4.867 19.190 1.00 75.06 103 GLN A CA 1
ATOM 827 C C . GLN A 1 103 ? -3.129 -3.834 20.292 1.00 75.06 103 GLN A C 1
ATOM 829 O O . GLN A 1 103 ? -2.343 -3.785 21.237 1.00 75.06 103 GLN A O 1
ATOM 834 N N . GLN A 1 104 ? -4.173 -3.004 20.191 1.00 68.94 104 GLN A N 1
ATOM 835 C CA . GLN A 1 104 ? -4.361 -1.853 21.094 1.00 68.94 104 GLN A CA 1
ATOM 836 C C . GLN A 1 104 ? -4.327 -2.203 22.587 1.00 68.94 104 GLN A C 1
ATOM 838 O O . GLN A 1 104 ? -3.967 -1.356 23.412 1.00 68.94 104 GLN A O 1
ATOM 843 N N . ASP A 1 105 ? -4.716 -3.431 22.918 1.00 65.69 105 ASP A N 1
ATOM 844 C CA . ASP A 1 105 ? -4.858 -3.891 24.292 1.00 65.69 105 ASP A CA 1
ATOM 845 C C . ASP A 1 105 ? -3.589 -4.524 24.854 1.00 65.69 105 ASP A C 1
ATOM 847 O O . ASP A 1 105 ? -3.243 -4.265 26.006 1.00 65.69 105 ASP A O 1
ATOM 851 N N . ASN A 1 106 ? -2.847 -5.261 24.028 1.00 68.00 106 ASN A N 1
ATOM 852 C CA . ASN A 1 106 ? -1.557 -5.824 24.424 1.00 68.00 106 ASN A CA 1
ATOM 853 C C . ASN A 1 106 ? -0.454 -4.751 24.421 1.00 68.00 106 ASN A C 1
ATOM 855 O O . ASN A 1 106 ? 0.437 -4.778 25.266 1.00 68.00 106 ASN A O 1
ATOM 859 N N . ASP A 1 107 ? -0.564 -3.756 23.535 1.00 71.75 107 ASP A N 1
ATOM 860 C CA . ASP A 1 107 ? 0.432 -2.701 23.322 1.00 71.75 107 ASP A CA 1
ATOM 861 C C . ASP A 1 107 ? -0.034 -1.336 23.860 1.00 71.75 107 ASP A C 1
ATOM 863 O O . ASP A 1 107 ? 0.218 -0.277 23.275 1.00 71.75 107 ASP A O 1
ATOM 867 N N . ALA A 1 108 ? -0.731 -1.333 25.000 1.00 68.19 108 ALA A N 1
ATOM 868 C CA . ALA A 1 108 ? -1.339 -0.129 25.567 1.00 68.19 108 ALA A CA 1
ATOM 869 C C . ALA A 1 108 ? -0.328 0.994 25.898 1.00 68.19 108 ALA A C 1
ATOM 871 O O . ALA A 1 108 ? -0.699 2.172 25.912 1.00 68.19 108 ALA A O 1
ATOM 872 N N . THR A 1 109 ? 0.942 0.656 26.139 1.00 77.56 109 THR A N 1
ATOM 873 C CA . THR A 1 109 ? 2.048 1.607 26.365 1.00 77.56 109 THR A CA 1
ATOM 874 C C . THR A 1 109 ? 2.504 2.308 25.081 1.00 77.56 109 THR A C 1
ATOM 876 O O . THR A 1 109 ? 3.082 3.393 25.139 1.00 77.56 109 THR A O 1
ATOM 879 N N . LEU A 1 110 ? 2.194 1.737 23.914 1.00 80.69 110 LEU A N 1
ATOM 880 C CA . LEU A 1 110 ? 2.585 2.222 22.590 1.00 80.69 110 LEU A CA 1
ATOM 881 C C . LEU A 1 110 ? 1.398 2.799 21.803 1.00 80.69 110 LEU A C 1
ATOM 883 O O . LEU A 1 110 ? 1.446 2.897 20.582 1.00 80.69 110 LEU A O 1
ATOM 887 N N . LYS A 1 111 ? 0.333 3.255 22.478 1.00 75.12 111 LYS A N 1
ATOM 888 C CA . LYS A 1 111 ? -0.868 3.829 21.830 1.00 75.12 111 LYS A CA 1
ATOM 889 C C . LYS A 1 111 ? -0.576 4.957 20.833 1.00 75.12 111 LYS A C 1
ATOM 891 O O . LYS A 1 111 ? -1.291 5.097 19.844 1.00 75.12 111 LYS A O 1
ATOM 896 N N . TRP A 1 112 ? 0.468 5.749 21.075 1.00 81.44 112 TRP A N 1
ATOM 897 C CA . TRP A 1 112 ? 0.899 6.825 20.174 1.00 81.44 112 TRP A CA 1
ATOM 898 C C . TRP A 1 112 ? 1.420 6.309 18.823 1.00 81.44 112 TRP A C 1
ATOM 900 O O . TRP A 1 112 ? 1.395 7.044 17.840 1.00 81.44 112 TRP A O 1
ATOM 910 N N . LEU A 1 113 ? 1.851 5.046 18.763 1.00 86.00 113 LEU A N 1
ATOM 911 C CA . LEU A 1 113 ? 2.431 4.420 17.582 1.00 86.00 113 LEU A CA 1
ATOM 912 C C . LEU A 1 113 ? 1.362 4.036 16.544 1.00 86.00 113 LEU A C 1
ATOM 914 O O . LEU A 1 113 ? 1.641 4.064 15.347 1.00 86.00 113 LEU A O 1
ATOM 918 N N . PHE A 1 114 ? 0.125 3.753 16.972 1.00 83.56 114 PHE A N 1
ATOM 919 C CA . PHE A 1 114 ? -0.965 3.338 16.077 1.00 83.56 114 PHE A CA 1
ATOM 920 C C . PHE A 1 114 ? -1.291 4.396 15.007 1.00 83.56 114 PHE A C 1
ATOM 922 O O . PHE A 1 114 ? -1.246 4.063 13.819 1.00 83.56 114 PHE A O 1
ATOM 929 N N . PRO A 1 115 ? -1.543 5.680 15.354 1.00 87.81 115 PRO A N 1
ATOM 930 C CA . PRO A 1 115 ? -1.736 6.717 14.344 1.00 87.81 115 PRO A CA 1
ATOM 931 C C . PRO A 1 115 ? -0.544 6.873 13.402 1.00 87.81 115 PRO A C 1
ATOM 933 O O . PRO A 1 115 ? -0.724 7.011 12.192 1.00 87.81 115 PRO A O 1
ATOM 936 N N . SER A 1 116 ? 0.672 6.833 13.952 1.00 90.69 116 SER A N 1
ATOM 937 C CA . SER A 1 116 ? 1.906 7.000 13.187 1.00 90.69 116 SER A CA 1
ATOM 938 C C . SER A 1 116 ? 2.117 5.878 12.177 1.00 90.69 116 SER A C 1
ATOM 940 O O . SER A 1 116 ? 2.546 6.156 11.063 1.00 90.69 116 SER A O 1
ATOM 942 N N . ILE A 1 117 ? 1.783 4.633 12.523 1.00 92.31 117 ILE A N 1
ATOM 943 C CA . ILE A 1 117 ? 1.897 3.494 11.606 1.00 92.31 117 ILE A CA 1
ATOM 944 C C . ILE A 1 117 ? 0.868 3.575 10.492 1.00 92.31 117 ILE A C 1
ATOM 946 O O . ILE A 1 117 ? 1.223 3.368 9.339 1.00 92.31 117 ILE A O 1
ATOM 950 N N . VAL A 1 118 ? -0.386 3.892 10.809 1.00 91.31 118 VAL A N 1
ATOM 951 C CA . VAL A 1 118 ? -1.456 3.966 9.804 1.00 91.31 118 VAL A CA 1
ATOM 952 C C . VAL A 1 118 ? -1.152 5.061 8.775 1.00 91.31 118 VAL A C 1
ATOM 954 O O . VAL A 1 118 ? -1.217 4.826 7.567 1.00 91.31 118 VAL A O 1
ATOM 957 N N . ILE A 1 119 ? -0.751 6.244 9.249 1.00 93.12 119 ILE A N 1
ATOM 958 C CA . ILE A 1 119 ? -0.349 7.362 8.385 1.00 93.12 119 ILE A CA 1
ATOM 959 C C . ILE A 1 119 ? 0.951 7.023 7.640 1.00 93.12 119 ILE A C 1
ATOM 961 O O . ILE A 1 119 ? 1.050 7.247 6.433 1.00 93.12 119 ILE A O 1
ATOM 965 N N . GLY A 1 120 ? 1.936 6.454 8.339 1.00 93.81 120 GLY A N 1
ATOM 966 C CA . GLY A 1 120 ? 3.226 6.058 7.777 1.00 93.81 120 GLY A CA 1
ATOM 967 C C . GLY A 1 120 ? 3.089 5.023 6.664 1.00 93.81 120 GLY A C 1
ATOM 968 O O . GLY A 1 120 ? 3.704 5.184 5.612 1.00 93.81 120 GLY A O 1
ATOM 969 N N . TRP A 1 121 ? 2.223 4.024 6.844 1.00 94.25 121 TRP A N 1
ATOM 970 C CA . TRP A 1 121 ? 1.902 3.024 5.829 1.00 94.25 121 TRP A CA 1
ATOM 971 C C . TRP A 1 121 ? 1.310 3.670 4.575 1.00 94.25 121 TRP A C 1
ATOM 973 O O . TRP A 1 121 ? 1.799 3.431 3.473 1.00 94.25 121 TRP A O 1
ATOM 983 N N . ALA A 1 122 ? 0.308 4.539 4.736 1.00 94.19 122 ALA A N 1
ATOM 984 C CA . ALA A 1 122 ? -0.352 5.202 3.613 1.00 94.19 122 ALA A CA 1
ATOM 985 C C . ALA A 1 122 ? 0.606 6.098 2.807 1.00 94.19 122 ALA A C 1
ATOM 987 O O . ALA A 1 122 ? 0.573 6.110 1.575 1.00 94.19 122 ALA A O 1
ATOM 988 N N . ILE A 1 123 ? 1.502 6.815 3.490 1.00 95.69 123 ILE A N 1
ATOM 989 C CA . ILE A 1 123 ? 2.546 7.610 2.832 1.00 95.69 123 ILE A CA 1
ATOM 990 C C . ILE A 1 123 ? 3.543 6.690 2.121 1.00 95.69 123 ILE A C 1
ATOM 992 O O . ILE A 1 123 ? 3.846 6.905 0.946 1.00 95.69 123 ILE A O 1
ATOM 996 N N . ALA A 1 124 ? 4.032 5.651 2.802 1.00 95.81 124 ALA A N 1
ATOM 997 C CA . ALA A 1 124 ? 5.025 4.733 2.256 1.00 95.81 124 ALA A CA 1
ATOM 998 C C . ALA A 1 124 ? 4.511 4.002 1.009 1.00 95.81 124 ALA A C 1
ATOM 1000 O O . ALA A 1 124 ? 5.229 3.939 0.011 1.00 95.81 124 ALA A O 1
ATOM 1001 N N . VAL A 1 125 ? 3.264 3.516 1.020 1.00 94.81 125 VAL A N 1
ATOM 1002 C CA . VAL A 1 125 ? 2.675 2.828 -0.136 1.00 94.81 125 VAL A CA 1
ATOM 1003 C C . V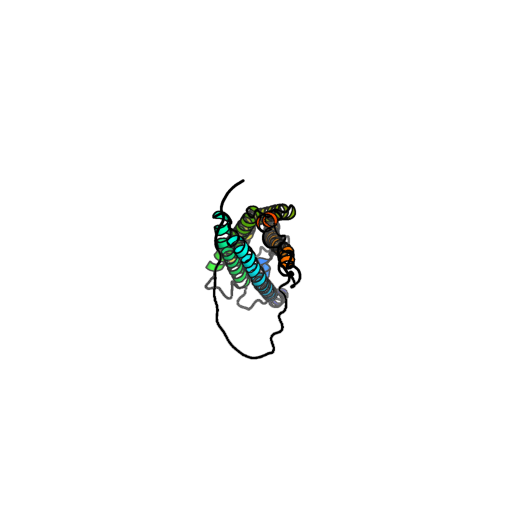AL A 1 125 ? 2.491 3.772 -1.323 1.00 94.81 125 VAL A C 1
ATOM 1005 O O . VAL A 1 125 ? 2.845 3.411 -2.443 1.00 94.81 125 VAL A O 1
ATOM 1008 N N . CYS A 1 126 ? 2.037 5.011 -1.102 1.00 96.38 126 CYS A N 1
ATOM 1009 C CA . CYS A 1 126 ? 1.902 5.994 -2.180 1.00 96.38 126 CYS A CA 1
ATOM 1010 C C . CYS A 1 126 ? 3.264 6.363 -2.782 1.00 96.38 126 CYS A C 1
ATOM 1012 O O . CYS A 1 126 ? 3.420 6.364 -4.004 1.00 96.38 126 CYS A O 1
ATOM 1014 N N . LEU A 1 127 ? 4.265 6.632 -1.937 1.00 96.12 127 LEU A N 1
ATOM 1015 C CA . LEU A 1 127 ? 5.621 6.943 -2.393 1.00 96.12 127 LEU A CA 1
ATOM 1016 C C . LEU A 1 127 ? 6.248 5.769 -3.145 1.00 96.12 127 LEU A C 1
ATOM 1018 O O . LEU A 1 127 ? 6.894 5.984 -4.169 1.00 96.12 127 LEU A O 1
ATOM 1022 N N . TYR A 1 128 ? 6.038 4.539 -2.675 1.00 94.56 128 TYR A N 1
ATOM 1023 C CA . TYR A 1 128 ? 6.532 3.339 -3.340 1.00 94.56 128 TYR A CA 1
ATOM 1024 C C . TYR A 1 128 ? 5.881 3.128 -4.713 1.00 94.56 128 TYR A C 1
ATOM 1026 O O . TYR A 1 128 ? 6.587 2.906 -5.698 1.00 94.56 128 TYR A O 1
ATOM 1034 N N . ILE A 1 129 ? 4.551 3.252 -4.812 1.00 94.44 129 ILE A N 1
ATOM 1035 C CA . ILE A 1 129 ? 3.836 3.161 -6.095 1.00 94.44 129 ILE A CA 1
ATOM 1036 C C . ILE A 1 129 ? 4.358 4.230 -7.060 1.00 94.44 129 ILE A C 1
ATOM 1038 O O . ILE A 1 129 ? 4.631 3.927 -8.225 1.00 94.44 129 ILE A O 1
ATOM 1042 N N . LEU A 1 130 ? 4.533 5.464 -6.581 1.00 94.69 130 LEU A N 1
ATOM 1043 C CA . LEU A 1 130 ? 5.049 6.567 -7.382 1.00 94.69 130 LEU A CA 1
ATOM 1044 C C . LEU A 1 130 ? 6.472 6.284 -7.879 1.00 94.69 130 LEU A C 1
ATOM 1046 O O . LEU A 1 130 ? 6.711 6.349 -9.083 1.00 94.69 130 LEU A O 1
ATOM 1050 N N . SER A 1 131 ? 7.404 5.933 -6.987 1.00 92.94 131 SER A N 1
ATOM 1051 C CA . SER A 1 131 ? 8.806 5.709 -7.356 1.00 92.94 131 SER A CA 1
ATOM 1052 C C . SER A 1 131 ? 8.948 4.551 -8.342 1.00 92.94 131 SER A C 1
ATOM 1054 O O . SER A 1 131 ? 9.650 4.674 -9.345 1.00 92.94 131 SER A O 1
ATOM 1056 N N . PHE A 1 132 ? 8.220 3.455 -8.110 1.00 90.25 132 PHE A N 1
ATOM 1057 C CA . PHE A 1 132 ? 8.230 2.284 -8.979 1.00 90.25 132 PHE A CA 1
ATOM 1058 C C . PHE A 1 132 ? 7.640 2.593 -10.363 1.00 90.25 132 PHE A C 1
ATOM 1060 O O . PHE A 1 132 ? 8.163 2.141 -11.387 1.00 90.25 132 PHE A O 1
ATOM 1067 N N . THR A 1 133 ? 6.561 3.377 -10.413 1.00 91.00 133 THR A N 1
ATOM 1068 C CA . THR A 1 133 ? 5.911 3.775 -11.670 1.00 91.00 133 THR A CA 1
ATOM 1069 C C . THR A 1 133 ? 6.788 4.733 -12.467 1.00 91.00 133 THR A C 1
ATOM 1071 O O . THR A 1 133 ? 6.974 4.513 -13.660 1.00 91.00 133 THR A O 1
ATOM 1074 N N . LEU A 1 134 ? 7.387 5.738 -11.819 1.00 90.12 134 LEU A N 1
ATOM 1075 C CA . LEU A 1 134 ? 8.321 6.663 -12.466 1.00 90.12 134 LEU A CA 1
ATOM 1076 C C . LEU A 1 134 ? 9.541 5.928 -13.021 1.00 90.12 134 LEU A C 1
ATOM 1078 O O . LEU A 1 134 ? 9.891 6.126 -14.179 1.00 90.12 134 LEU A O 1
ATOM 1082 N N . MET A 1 135 ? 10.131 5.021 -12.239 1.00 87.12 135 MET A N 1
ATOM 1083 C CA . MET A 1 135 ? 11.238 4.186 -12.709 1.00 87.12 135 MET A CA 1
ATOM 1084 C C . MET A 1 135 ? 10.836 3.375 -13.950 1.00 87.12 135 MET A C 1
ATOM 1086 O O . MET A 1 135 ? 11.580 3.336 -14.921 1.00 87.12 135 MET A O 1
ATOM 1090 N N . SER A 1 136 ? 9.631 2.796 -13.958 1.00 82.25 136 SER A N 1
ATOM 1091 C CA . SER A 1 136 ? 9.124 2.010 -15.095 1.00 82.25 136 SER A CA 1
ATOM 1092 C C . SER A 1 136 ? 8.758 2.857 -16.325 1.00 82.25 136 SER A C 1
ATOM 1094 O O . SER A 1 136 ? 8.700 2.327 -17.427 1.00 82.25 136 SER A O 1
ATOM 1096 N N . LEU A 1 137 ? 8.463 4.149 -16.152 1.00 83.69 137 LEU A N 1
ATOM 1097 C CA . LEU A 1 137 ? 8.141 5.071 -17.248 1.00 83.69 137 LEU A CA 1
ATOM 1098 C C . LEU A 1 137 ? 9.387 5.631 -17.937 1.00 83.69 137 LEU A C 1
ATOM 1100 O O . LEU A 1 137 ? 9.328 5.934 -19.134 1.00 83.69 137 LEU A O 1
ATOM 1104 N N . ILE A 1 138 ? 10.465 5.820 -17.172 1.00 80.88 138 ILE A N 1
ATOM 1105 C CA . ILE A 1 138 ? 11.723 6.390 -17.662 1.00 80.88 138 ILE A CA 1
ATOM 1106 C C . ILE A 1 138 ? 12.611 5.308 -18.294 1.00 80.88 138 ILE A C 1
ATOM 1108 O O . ILE A 1 138 ? 13.364 5.623 -19.205 1.00 80.88 138 ILE A O 1
ATOM 1112 N N . ASP A 1 139 ? 12.499 4.046 -17.865 1.00 71.81 139 ASP A N 1
ATOM 1113 C CA . ASP A 1 139 ? 13.196 2.921 -18.501 1.00 71.81 139 ASP A CA 1
ATOM 1114 C C . ASP A 1 139 ? 12.799 2.807 -19.995 1.00 71.81 139 ASP A C 1
ATOM 1116 O O . ASP A 1 139 ? 11.621 2.674 -20.344 1.00 71.81 139 ASP A O 1
ATOM 1120 N N . GLU A 1 140 ? 13.785 2.941 -20.889 1.00 55.97 140 GLU A N 1
ATOM 1121 C CA . GLU A 1 140 ? 13.615 3.180 -22.335 1.00 55.97 140 GLU A CA 1
ATOM 1122 C C . GLU A 1 140 ? 13.199 1.933 -23.138 1.00 55.97 140 GLU A C 1
ATOM 1124 O O . GLU A 1 140 ? 12.851 2.040 -24.314 1.00 55.97 140 GLU A O 1
ATOM 1129 N N . SER A 1 141 ? 13.143 0.752 -22.514 1.00 57.09 141 SER A N 1
ATOM 1130 C CA . SER A 1 141 ? 12.820 -0.543 -23.148 1.00 57.09 141 SER A CA 1
ATOM 1131 C C . SER A 1 141 ? 11.322 -0.744 -23.482 1.00 57.09 141 SER A C 1
ATOM 1133 O O . SER A 1 141 ? 10.715 -1.785 -23.211 1.00 57.09 141 SER A O 1
ATOM 1135 N N . ARG A 1 142 ? 10.671 0.277 -24.054 1.00 57.97 142 ARG A N 1
ATOM 1136 C CA . ARG A 1 142 ? 9.205 0.387 -24.144 1.00 57.97 142 ARG A CA 1
ATOM 1137 C C . ARG A 1 142 ? 8.552 -0.600 -25.117 1.00 57.97 142 ARG A C 1
ATOM 1139 O O . ARG A 1 142 ? 8.605 -0.445 -26.333 1.00 57.97 142 ARG A O 1
ATOM 1146 N N . SER A 1 143 ? 7.754 -1.507 -24.557 1.00 64.25 143 SER A N 1
ATOM 1147 C CA . SER A 1 143 ? 6.659 -2.203 -25.245 1.00 64.25 143 SER A CA 1
ATOM 1148 C C . SER A 1 143 ? 5.305 -1.535 -24.937 1.00 64.25 143 SER A C 1
ATOM 1150 O O . SER A 1 143 ? 5.119 -0.923 -23.883 1.00 64.25 143 SER A O 1
ATOM 1152 N N . LYS A 1 144 ? 4.309 -1.661 -25.833 1.00 74.00 144 LYS A N 1
ATOM 1153 C CA . LYS A 1 144 ? 2.948 -1.092 -25.645 1.00 74.00 144 LYS A CA 1
ATOM 1154 C C . LYS A 1 144 ? 2.265 -1.561 -24.346 1.00 74.00 144 LYS A C 1
ATOM 1156 O O . LYS A 1 144 ? 1.403 -0.861 -23.813 1.00 74.00 144 LYS A O 1
ATOM 1161 N N . SER A 1 145 ? 2.631 -2.738 -23.835 1.00 75.75 145 SER A N 1
ATOM 1162 C CA . SER A 1 145 ? 2.133 -3.282 -22.567 1.00 75.75 145 SER A CA 1
ATOM 1163 C C . SER A 1 145 ? 2.676 -2.523 -21.351 1.00 75.75 145 SER A C 1
ATOM 1165 O O . SER A 1 145 ? 1.909 -2.264 -20.424 1.00 75.75 145 SER A O 1
ATOM 1167 N N . ALA A 1 146 ? 3.941 -2.088 -21.371 1.00 77.12 146 ALA A N 1
ATOM 1168 C CA . ALA A 1 146 ? 4.560 -1.341 -20.274 1.00 77.12 146 ALA A CA 1
ATOM 1169 C C . ALA A 1 146 ? 3.872 0.016 -20.032 1.00 77.12 146 ALA A C 1
ATOM 1171 O O . ALA A 1 146 ? 3.596 0.386 -18.891 1.00 77.12 146 ALA A O 1
ATOM 1172 N N . THR A 1 147 ? 3.497 0.729 -21.101 1.00 81.88 147 THR A N 1
ATOM 1173 C CA . THR A 1 147 ? 2.775 2.010 -20.991 1.00 81.88 147 THR A CA 1
ATOM 1174 C C . THR A 1 147 ? 1.386 1.841 -20.375 1.00 81.88 147 THR A C 1
ATOM 1176 O O . THR A 1 147 ? 1.004 2.616 -19.499 1.00 81.88 147 THR A O 1
ATOM 1179 N N . ARG A 1 148 ? 0.635 0.806 -20.781 1.00 85.81 148 ARG A N 1
ATOM 1180 C CA . ARG A 1 148 ? -0.680 0.497 -20.189 1.00 85.81 148 ARG A CA 1
ATOM 1181 C C . ARG A 1 148 ? -0.559 0.162 -18.706 1.00 85.81 148 ARG A C 1
ATOM 1183 O O . ARG A 1 148 ? -1.376 0.602 -17.902 1.00 85.81 148 ARG A O 1
ATOM 1190 N N . LEU A 1 149 ? 0.480 -0.584 -18.339 1.00 87.56 149 LEU A N 1
ATOM 1191 C CA . LEU A 1 149 ? 0.726 -0.951 -16.951 1.00 87.56 149 LEU A CA 1
ATOM 1192 C C . LEU A 1 149 ? 1.079 0.269 -16.095 1.00 87.56 149 LEU A C 1
ATOM 1194 O O . LEU A 1 149 ? 0.590 0.397 -14.977 1.00 87.56 149 LEU A O 1
ATOM 1198 N N . ALA A 1 150 ? 1.862 1.207 -16.628 1.00 87.38 150 ALA A N 1
ATOM 1199 C CA . ALA A 1 150 ? 2.152 2.460 -15.942 1.00 87.38 150 ALA A CA 1
ATOM 1200 C C . ALA A 1 150 ? 0.893 3.322 -15.732 1.00 87.38 150 ALA A C 1
ATOM 1202 O O . ALA A 1 150 ? 0.701 3.853 -14.641 1.00 87.38 150 ALA A O 1
ATOM 1203 N N . GLN A 1 151 ? -0.001 3.408 -16.725 1.00 90.56 151 GLN A N 1
ATOM 1204 C CA . GLN A 1 151 ? -1.294 4.094 -16.575 1.00 90.56 151 GLN A CA 1
ATOM 1205 C C . GLN A 1 151 ? -2.157 3.456 -15.481 1.00 90.56 151 GLN A C 1
ATOM 1207 O O . GLN A 1 151 ? -2.706 4.167 -14.641 1.00 90.56 151 GLN A O 1
ATOM 1212 N N . LEU A 1 152 ? -2.225 2.121 -15.443 1.00 93.25 152 LEU A N 1
ATOM 1213 C CA . LEU A 1 152 ? -2.931 1.390 -14.389 1.00 93.25 152 LEU A CA 1
ATOM 1214 C C . LEU A 1 152 ? -2.360 1.712 -13.000 1.00 93.25 152 LEU A C 1
ATOM 1216 O O . LEU A 1 152 ? -3.114 1.962 -12.064 1.00 93.25 152 LEU A O 1
ATOM 1220 N N . ARG A 1 153 ? -1.032 1.762 -12.861 1.00 93.31 153 ARG A N 1
ATOM 1221 C CA . ARG A 1 153 ? -0.373 2.084 -11.584 1.00 93.31 153 ARG A CA 1
ATOM 1222 C C . ARG A 1 153 ? -0.592 3.534 -11.154 1.00 93.31 153 ARG A C 1
ATOM 1224 O O . ARG A 1 153 ? -0.778 3.781 -9.967 1.00 93.31 153 ARG A O 1
ATOM 1231 N N . LEU A 1 154 ? -0.625 4.480 -12.096 1.00 94.25 154 LEU A N 1
ATOM 1232 C CA . LEU A 1 154 ? -0.999 5.871 -11.817 1.00 94.25 154 LEU A CA 1
ATOM 1233 C C . LEU A 1 154 ? -2.461 5.981 -11.366 1.00 94.25 154 LEU A C 1
ATOM 1235 O O . LEU A 1 154 ? -2.757 6.737 -10.441 1.00 94.25 154 LEU A O 1
ATOM 1239 N N . ALA A 1 155 ? -3.362 5.188 -11.952 1.00 95.44 155 ALA A N 1
ATOM 1240 C CA . ALA A 1 155 ? -4.737 5.091 -11.474 1.00 95.44 155 ALA A CA 1
ATOM 1241 C C . ALA A 1 155 ? -4.783 4.536 -10.039 1.00 95.44 155 ALA A C 1
ATOM 1243 O O . ALA A 1 155 ? -5.404 5.159 -9.178 1.00 95.44 155 ALA A O 1
ATOM 1244 N N . CYS A 1 156 ? -4.053 3.454 -9.735 1.00 96.00 156 CYS A N 1
ATOM 1245 C CA . CYS A 1 156 ? -3.925 2.939 -8.365 1.00 96.00 156 CYS A CA 1
ATOM 1246 C C . CYS A 1 156 ? -3.391 4.001 -7.394 1.00 96.00 156 CYS A C 1
ATOM 1248 O O . CYS A 1 156 ? -3.943 4.167 -6.310 1.00 96.00 156 CYS A O 1
ATOM 1250 N N . LEU A 1 157 ? -2.358 4.755 -7.788 1.00 96.44 157 LEU A N 1
ATOM 1251 C CA . LEU A 1 157 ? -1.805 5.843 -6.982 1.00 96.44 157 LEU A CA 1
ATOM 1252 C C . LEU A 1 157 ? -2.858 6.911 -6.680 1.00 96.44 157 LEU A C 1
ATOM 1254 O O . LEU A 1 157 ? -2.965 7.347 -5.538 1.00 96.44 157 LEU A O 1
ATOM 1258 N N . SER A 1 158 ? -3.639 7.317 -7.686 1.00 96.25 158 SER A N 1
ATOM 1259 C CA . SER A 1 158 ? -4.696 8.314 -7.504 1.00 96.25 158 SER A CA 1
ATOM 1260 C C . SER A 1 158 ? -5.754 7.830 -6.512 1.00 96.25 158 SER A C 1
ATOM 1262 O O . SER A 1 158 ? -6.089 8.553 -5.576 1.00 96.25 158 SER A O 1
ATOM 1264 N N . VAL A 1 159 ? -6.198 6.574 -6.639 1.00 96.38 159 VAL A N 1
ATOM 1265 C CA . VAL A 1 159 ? -7.150 5.961 -5.705 1.00 96.38 159 VAL A CA 1
ATOM 1266 C C . VAL A 1 159 ? -6.566 5.949 -4.295 1.00 96.38 159 VAL A C 1
ATOM 1268 O O . VAL A 1 159 ? -7.212 6.442 -3.375 1.00 96.38 159 VAL A O 1
ATOM 1271 N N . CYS A 1 160 ? -5.328 5.481 -4.115 1.00 95.00 160 CYS A N 1
ATOM 1272 C CA . CYS A 1 160 ? -4.674 5.481 -2.807 1.00 95.00 160 CYS A CA 1
ATOM 1273 C C . CYS A 1 160 ? -4.560 6.896 -2.221 1.00 95.00 160 CYS A C 1
ATOM 1275 O O . CYS A 1 160 ? -4.892 7.092 -1.056 1.00 95.00 160 CYS A O 1
ATOM 1277 N N . ALA A 1 161 ? -4.147 7.891 -3.007 1.00 95.62 161 ALA A N 1
ATOM 1278 C CA . ALA A 1 161 ? -3.964 9.262 -2.534 1.00 95.62 161 ALA A CA 1
ATOM 1279 C C . ALA A 1 161 ? -5.285 9.923 -2.101 1.00 95.62 161 ALA A C 1
ATOM 1281 O O . ALA A 1 161 ? -5.317 10.613 -1.083 1.00 95.62 161 ALA A O 1
ATOM 1282 N N . PHE A 1 162 ? -6.381 9.690 -2.832 1.00 95.81 162 PHE A N 1
ATOM 1283 C CA . PHE A 1 162 ? -7.689 10.272 -2.513 1.00 95.81 162 PHE A CA 1
ATOM 1284 C C . PHE A 1 162 ? -8.447 9.503 -1.427 1.00 95.81 162 PHE A C 1
ATOM 1286 O O . PHE A 1 162 ? -9.099 10.115 -0.580 1.00 95.81 162 PHE A O 1
ATOM 1293 N N . CYS A 1 163 ? -8.375 8.171 -1.427 1.00 95.06 163 CYS A N 1
ATOM 1294 C CA . CYS A 1 163 ? -9.120 7.340 -0.487 1.00 95.06 163 CYS A CA 1
ATOM 1295 C C . CYS A 1 163 ? -8.425 7.210 0.874 1.00 95.06 163 CYS A C 1
ATOM 1297 O O . CYS A 1 163 ? -9.127 7.105 1.883 1.00 95.06 163 CYS A O 1
ATOM 1299 N N . SER A 1 164 ? -7.086 7.273 0.933 1.00 93.56 164 SER A N 1
ATOM 1300 C CA . SER A 1 164 ? -6.339 7.104 2.190 1.00 93.56 164 SER A CA 1
ATOM 1301 C C . SER A 1 164 ? -6.748 8.072 3.298 1.00 93.56 164 SER A C 1
ATOM 1303 O O . SER A 1 164 ? -7.096 7.605 4.381 1.00 93.56 164 SER A O 1
ATOM 1305 N N . PRO A 1 165 ? -6.819 9.395 3.069 1.00 94.25 165 PRO A N 1
ATOM 1306 C CA . PRO A 1 165 ? -7.212 10.334 4.120 1.00 94.25 165 PRO A CA 1
ATOM 1307 C C . PRO A 1 165 ? -8.597 10.042 4.719 1.00 94.25 165 PRO A C 1
ATOM 1309 O O . PRO A 1 165 ? -8.806 10.248 5.914 1.00 94.25 165 PRO A O 1
ATOM 1312 N N . ILE A 1 166 ? -9.532 9.538 3.903 1.00 93.06 166 ILE A N 1
ATOM 1313 C CA . ILE A 1 166 ? -10.923 9.279 4.299 1.00 93.06 166 ILE A CA 1
ATOM 1314 C C . ILE A 1 166 ? -10.992 8.122 5.299 1.00 93.06 166 ILE A C 1
ATOM 1316 O O . ILE A 1 166 ? -11.538 8.283 6.393 1.00 93.06 166 ILE A O 1
ATOM 1320 N N . TRP A 1 167 ? -10.437 6.957 4.951 1.00 92.69 167 TRP A N 1
ATOM 1321 C CA . TRP A 1 167 ? -10.519 5.795 5.838 1.00 92.69 167 TRP A CA 1
ATOM 1322 C C . TRP A 1 167 ? -9.577 5.925 7.042 1.00 92.69 167 TRP A C 1
ATOM 1324 O O . TRP A 1 167 ? -9.935 5.476 8.130 1.00 92.69 167 TRP A O 1
ATOM 1334 N N . ILE A 1 168 ? -8.432 6.611 6.904 1.00 92.31 168 ILE A N 1
ATOM 1335 C CA . ILE A 1 168 ? -7.520 6.884 8.028 1.00 92.31 168 ILE A CA 1
ATOM 1336 C C . ILE A 1 168 ? -8.231 7.700 9.105 1.00 92.31 168 ILE A C 1
ATOM 1338 O O . ILE A 1 168 ? -8.173 7.332 10.275 1.00 92.31 168 ILE A O 1
ATOM 1342 N N . ALA A 1 169 ? -8.942 8.771 8.737 1.00 90.62 169 ALA A N 1
ATOM 1343 C CA . ALA A 1 169 ? -9.672 9.587 9.707 1.00 90.62 169 ALA A CA 1
ATOM 1344 C C . ALA A 1 169 ? -10.686 8.750 10.513 1.00 90.62 169 ALA A C 1
ATOM 1346 O O . ALA A 1 169 ? -10.725 8.831 11.743 1.00 90.62 169 ALA A O 1
ATOM 1347 N N . SER A 1 170 ? -11.433 7.879 9.826 1.00 87.81 170 SER A N 1
ATOM 1348 C CA . SER A 1 170 ? -12.396 6.952 10.439 1.00 87.81 170 SER A CA 1
ATOM 1349 C C . SER A 1 170 ? -11.732 5.894 11.329 1.00 87.81 170 SER A C 1
ATOM 1351 O O . SER A 1 170 ? -12.258 5.521 12.383 1.00 87.81 170 SER A O 1
ATOM 1353 N N . HIS A 1 171 ? -10.562 5.394 10.933 1.00 86.56 171 HIS A N 1
ATOM 1354 C CA . HIS A 1 171 ? -9.820 4.405 11.707 1.00 86.56 171 HIS A CA 1
ATOM 1355 C C . HIS A 1 171 ? -9.158 5.024 12.951 1.00 86.56 171 HIS A C 1
ATOM 1357 O O . HIS A 1 171 ? -9.186 4.436 14.029 1.00 86.56 171 HIS A O 1
ATOM 1363 N N . LEU A 1 172 ? -8.652 6.256 12.860 1.00 86.56 172 LEU A N 1
ATOM 1364 C CA . LEU A 1 172 ? -8.119 6.992 14.012 1.00 86.56 172 LEU A CA 1
ATOM 1365 C C . LEU A 1 172 ? -9.194 7.278 15.069 1.00 86.56 172 LEU A C 1
ATOM 1367 O O . LEU A 1 172 ? -8.915 7.228 16.267 1.00 86.56 172 LEU A O 1
ATOM 1371 N N . GLU A 1 173 ? -10.425 7.572 14.647 1.00 82.88 173 GLU A N 1
ATOM 1372 C CA . GLU A 1 173 ? -11.557 7.737 15.564 1.00 82.88 173 GLU A CA 1
ATOM 1373 C C . GLU A 1 173 ? -11.902 6.421 16.278 1.00 82.88 173 GLU A C 1
ATOM 1375 O O . GLU A 1 173 ? -12.163 6.426 17.484 1.00 82.88 173 GLU A O 1
ATOM 1380 N N . PHE A 1 174 ? -11.822 5.292 15.567 1.00 80.12 174 PHE A N 1
ATOM 1381 C CA . PHE A 1 174 ? -11.981 3.957 16.148 1.00 80.12 174 PHE A CA 1
ATOM 1382 C C . PHE A 1 174 ? -10.913 3.656 17.201 1.00 80.12 174 PHE A C 1
ATOM 1384 O O . PHE A 1 174 ? -11.269 3.309 18.324 1.00 80.12 174 PHE A O 1
ATOM 1391 N N . ILE A 1 175 ? -9.634 3.880 16.881 1.00 79.31 175 ILE A N 1
ATOM 1392 C CA . ILE A 1 175 ? -8.507 3.681 17.808 1.00 79.31 175 ILE A CA 1
ATOM 1393 C C . ILE A 1 175 ? -8.724 4.474 19.103 1.00 79.31 175 ILE A C 1
ATOM 1395 O O . ILE A 1 175 ? -8.474 3.966 20.195 1.00 79.31 175 ILE A O 1
ATOM 1399 N N . LYS A 1 176 ? -9.216 5.716 19.000 1.00 78.75 176 LYS A N 1
ATOM 1400 C CA . LYS A 1 176 ? -9.487 6.575 20.163 1.00 78.75 176 LYS A CA 1
ATOM 1401 C C . LYS A 1 176 ? -10.666 6.089 21.007 1.00 78.75 176 LYS A C 1
ATOM 1403 O O . LYS A 1 176 ? -10.616 6.213 22.227 1.00 78.75 176 LYS A O 1
ATOM 1408 N N . ARG A 1 177 ? -11.735 5.592 20.376 1.00 72.56 177 ARG A N 1
ATOM 1409 C CA . ARG A 1 177 ? -12.994 5.233 21.057 1.00 72.56 177 ARG A CA 1
ATOM 1410 C C . ARG A 1 177 ? -13.106 3.763 21.462 1.00 72.56 177 ARG A C 1
ATOM 1412 O O . ARG A 1 177 ? -13.944 3.453 22.303 1.00 72.56 177 ARG A O 1
ATOM 1419 N N . LYS A 1 178 ? -12.301 2.869 20.876 1.00 69.25 178 LYS A N 1
ATOM 1420 C CA . LYS A 1 178 ? -12.294 1.417 21.129 1.00 69.25 178 LYS A CA 1
ATOM 1421 C C . LYS A 1 178 ? -13.705 0.800 21.076 1.00 69.25 178 LYS A C 1
ATOM 1423 O O . LYS A 1 178 ? -14.177 0.166 22.024 1.00 69.25 178 LYS A O 1
ATOM 1428 N N . THR A 1 179 ? -14.422 1.042 19.977 1.00 68.81 179 THR A N 1
ATOM 1429 C CA . THR A 1 179 ? -15.812 0.584 19.805 1.00 68.81 179 THR A CA 1
ATOM 1430 C C . THR A 1 179 ? -15.884 -0.902 19.453 1.00 68.81 179 THR A C 1
ATOM 1432 O O . THR A 1 179 ? -15.093 -1.376 18.649 1.00 68.81 179 THR A O 1
ATOM 1435 N N . CYS A 1 180 ? -16.887 -1.627 19.961 1.00 64.38 180 CYS A N 1
ATOM 1436 C CA . CYS A 1 180 ? -17.096 -3.051 19.636 1.00 64.38 180 CYS A CA 1
ATOM 1437 C C . CYS A 1 180 ? -17.569 -3.336 18.195 1.00 64.38 180 CYS A C 1
ATOM 1439 O O . CYS A 1 180 ? -17.702 -4.497 17.817 1.00 64.38 180 CYS A O 1
ATOM 1441 N N . PHE A 1 181 ? -17.889 -2.304 17.413 1.00 70.56 181 PHE A N 1
ATOM 1442 C CA . PHE A 1 181 ? -18.486 -2.449 16.087 1.00 70.56 181 PHE A CA 1
ATOM 1443 C C . PHE A 1 181 ? -17.429 -2.285 14.987 1.00 70.56 181 PHE A C 1
ATOM 1445 O O . PHE A 1 181 ? -16.722 -1.276 14.933 1.00 70.56 181 PHE A O 1
ATOM 1452 N N . THR A 1 182 ? -17.347 -3.272 14.091 1.00 75.00 182 THR A N 1
ATOM 1453 C CA . THR A 1 182 ? -16.512 -3.227 12.876 1.00 75.00 182 THR A CA 1
ATOM 1454 C C . THR A 1 182 ? -17.130 -2.375 11.772 1.00 75.00 182 THR A C 1
ATOM 1456 O O . THR A 1 182 ? -16.423 -1.939 10.865 1.00 75.00 182 THR A O 1
ATOM 1459 N N . GLU A 1 183 ? -18.435 -2.128 11.852 1.00 81.38 183 GLU A N 1
ATOM 1460 C CA . GLU A 1 183 ? -19.211 -1.397 10.857 1.00 81.38 183 GLU A CA 1
ATOM 1461 C C . GLU A 1 183 ? -18.803 0.084 10.805 1.00 81.38 183 GLU A C 1
ATOM 1463 O O . GLU A 1 183 ? -18.706 0.780 11.822 1.00 81.38 183 GLU A O 1
ATOM 1468 N N . VAL A 1 184 ? -18.558 0.566 9.589 1.00 84.38 184 VAL A N 1
ATOM 1469 C CA . VAL A 1 184 ? -18.299 1.970 9.250 1.00 84.38 184 VAL A CA 1
ATOM 1470 C C . VAL A 1 184 ? -19.354 2.460 8.262 1.00 84.38 184 VAL A C 1
ATOM 1472 O O . VAL A 1 184 ? -19.999 1.641 7.601 1.00 84.38 184 VAL A O 1
ATOM 1475 N N . PRO A 1 185 ? -19.554 3.783 8.123 1.00 87.81 185 PRO A N 1
ATOM 1476 C CA . PRO A 1 185 ? -20.431 4.271 7.076 1.00 87.81 185 PRO A CA 1
ATOM 1477 C C . PRO A 1 185 ? -19.889 3.866 5.693 1.00 87.81 185 PRO A C 1
ATOM 1479 O O . PRO A 1 185 ? -18.693 3.636 5.495 1.00 87.81 185 PRO A O 1
ATOM 1482 N N . ILE A 1 186 ? -20.813 3.702 4.742 1.00 88.94 186 ILE A N 1
ATOM 1483 C CA . ILE A 1 186 ? -20.545 3.067 3.441 1.00 88.94 186 ILE A CA 1
ATOM 1484 C C . ILE A 1 186 ? -19.400 3.771 2.703 1.00 88.94 186 ILE A C 1
ATOM 1486 O O . ILE A 1 186 ? -18.553 3.115 2.103 1.00 88.94 186 ILE A O 1
ATOM 1490 N N . ARG A 1 187 ? -19.335 5.104 2.781 1.00 91.06 187 ARG A N 1
ATOM 1491 C CA . ARG A 1 187 ? -18.293 5.908 2.130 1.00 91.06 187 ARG A CA 1
ATOM 1492 C C . ARG A 1 187 ? -16.891 5.533 2.616 1.00 91.06 187 ARG A C 1
ATOM 1494 O O . ARG A 1 187 ? -15.983 5.392 1.802 1.00 91.06 187 ARG A O 1
ATOM 1501 N N . GLU A 1 188 ? -16.707 5.395 3.922 1.00 91.00 188 GLU A N 1
ATOM 1502 C CA . GLU A 1 188 ? -15.428 5.079 4.550 1.00 91.00 188 GLU A CA 1
ATOM 1503 C C . GLU A 1 188 ? -15.013 3.635 4.255 1.00 91.00 188 GLU A C 1
ATOM 1505 O O . GLU A 1 188 ? -13.855 3.406 3.912 1.00 91.00 188 GLU A O 1
ATOM 1510 N N . ALA A 1 189 ? -15.956 2.684 4.299 1.00 90.69 189 ALA A N 1
ATOM 1511 C CA . ALA A 1 189 ? -15.699 1.300 3.887 1.00 90.69 189 ALA A CA 1
ATOM 1512 C C . ALA A 1 189 ? -15.275 1.215 2.419 1.00 90.69 189 ALA A C 1
ATOM 1514 O O . ALA A 1 189 ? -14.268 0.586 2.104 1.00 90.69 189 ALA A O 1
ATOM 1515 N N . LEU A 1 190 ? -16.006 1.874 1.515 1.00 93.50 190 LEU A N 1
ATOM 1516 C CA . LEU A 1 190 ? -15.666 1.877 0.093 1.00 93.50 190 LEU A CA 1
ATOM 1517 C C . LEU A 1 190 ? -14.287 2.498 -0.158 1.00 93.50 190 LEU A C 1
ATOM 1519 O O . LEU A 1 190 ? -13.544 1.988 -0.991 1.00 93.50 190 LEU A O 1
ATOM 1523 N N . ALA A 1 191 ? -13.912 3.553 0.574 1.00 94.69 191 ALA A N 1
ATOM 1524 C CA . ALA A 1 191 ? -12.580 4.152 0.480 1.00 94.69 191 ALA A CA 1
ATOM 1525 C C . ALA A 1 191 ? -11.470 3.197 0.960 1.00 94.69 191 ALA A C 1
ATOM 1527 O O . ALA A 1 191 ? -10.415 3.098 0.328 1.00 94.69 191 ALA A O 1
ATOM 1528 N N . GLU A 1 192 ? -11.702 2.475 2.056 1.00 94.00 192 GLU A N 1
ATOM 1529 C CA . GLU A 1 192 ? -10.785 1.450 2.560 1.00 94.00 192 GLU A CA 1
ATOM 1530 C C . GLU A 1 192 ? -10.622 0.315 1.538 1.00 94.00 192 GLU A C 1
ATOM 1532 O O . GLU A 1 192 ? -9.504 0.001 1.126 1.00 94.00 192 GLU A O 1
ATOM 1537 N N . TYR A 1 193 ? -11.732 -0.241 1.047 1.00 94.44 193 TYR A N 1
ATOM 1538 C CA . TYR A 1 193 ? -11.723 -1.332 0.072 1.00 94.44 193 TYR A CA 1
ATOM 1539 C C . TYR A 1 193 ? -11.069 -0.914 -1.242 1.00 94.44 193 TYR A C 1
ATOM 1541 O O . TYR A 1 193 ? -10.257 -1.661 -1.783 1.00 94.44 193 TYR A O 1
ATOM 1549 N N . ALA A 1 194 ? -11.371 0.287 -1.741 1.00 95.50 194 ALA A N 1
ATOM 1550 C CA . ALA A 1 194 ? -10.763 0.820 -2.955 1.00 95.50 194 ALA A CA 1
ATOM 1551 C C . ALA A 1 194 ? -9.241 0.956 -2.809 1.00 95.50 194 ALA A C 1
ATOM 1553 O O . ALA A 1 194 ? -8.508 0.615 -3.735 1.00 95.50 194 ALA A O 1
ATOM 1554 N N . THR A 1 195 ? -8.762 1.386 -1.636 1.00 94.88 195 THR A N 1
ATOM 1555 C CA . THR A 1 195 ? -7.325 1.488 -1.341 1.00 94.88 195 THR A CA 1
ATOM 1556 C C . THR A 1 195 ? -6.677 0.103 -1.328 1.00 94.88 195 THR A C 1
ATOM 1558 O O . THR A 1 195 ? -5.671 -0.111 -2.001 1.00 94.88 195 THR A O 1
ATOM 1561 N N . VAL A 1 196 ? -7.270 -0.868 -0.625 1.00 92.94 196 VAL A N 1
ATOM 1562 C CA . VAL A 1 196 ? -6.759 -2.249 -0.575 1.00 92.94 196 VAL A CA 1
ATOM 1563 C C . VAL A 1 196 ? -6.738 -2.879 -1.970 1.00 92.94 196 VAL A C 1
ATOM 1565 O O . VAL A 1 196 ? -5.727 -3.454 -2.369 1.00 92.94 196 VAL A O 1
ATOM 1568 N N . ILE A 1 197 ? -7.810 -2.724 -2.753 1.00 95.00 197 ILE A N 1
ATOM 1569 C CA . ILE A 1 197 ? -7.887 -3.224 -4.132 1.00 95.00 197 ILE A CA 1
ATOM 1570 C C . ILE A 1 197 ? -6.826 -2.554 -5.012 1.00 95.00 197 ILE A C 1
ATOM 1572 O O . ILE A 1 197 ? -6.150 -3.246 -5.769 1.00 95.00 197 ILE A O 1
ATOM 1576 N N . ALA A 1 198 ? -6.627 -1.239 -4.901 1.00 95.81 198 ALA A N 1
ATOM 1577 C CA . ALA A 1 198 ? -5.605 -0.522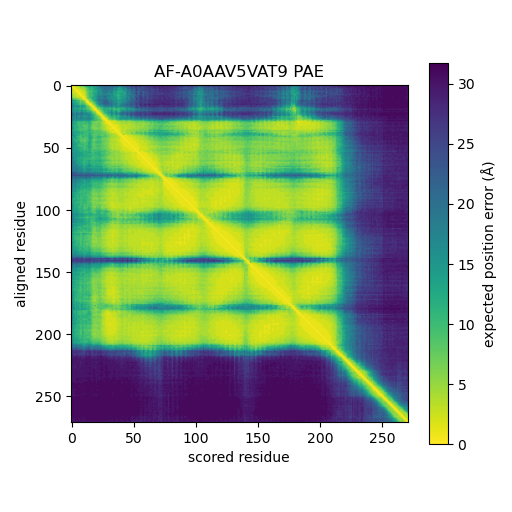 -5.662 1.00 95.81 198 ALA A CA 1
ATOM 1578 C C . ALA A 1 198 ? -4.189 -1.030 -5.349 1.00 95.81 198 ALA A C 1
ATOM 1580 O O . ALA A 1 198 ? -3.399 -1.247 -6.273 1.00 95.81 198 ALA A O 1
ATOM 1581 N N . VAL A 1 199 ? -3.884 -1.286 -4.071 1.00 93.50 199 VAL A N 1
ATOM 1582 C CA . VAL A 1 199 ? -2.614 -1.894 -3.645 1.00 93.50 199 VAL A CA 1
ATOM 1583 C C . VAL A 1 199 ? -2.480 -3.317 -4.192 1.00 93.50 199 VAL A C 1
ATOM 1585 O O . VAL A 1 199 ? -1.435 -3.657 -4.742 1.00 93.50 199 VAL A O 1
ATOM 1588 N N . MET A 1 200 ? -3.533 -4.134 -4.130 1.00 92.00 200 MET A N 1
ATOM 1589 C CA . MET A 1 200 ? -3.519 -5.496 -4.678 1.00 92.00 200 MET A CA 1
ATOM 1590 C C . MET A 1 200 ? -3.294 -5.504 -6.194 1.00 92.00 200 MET A C 1
ATOM 1592 O O . MET A 1 200 ? -2.438 -6.240 -6.679 1.00 92.00 200 MET A O 1
ATOM 1596 N N . ILE A 1 201 ? -3.995 -4.649 -6.946 1.00 94.56 201 ILE A N 1
ATOM 1597 C CA . ILE A 1 201 ? -3.794 -4.483 -8.394 1.00 94.56 201 ILE A CA 1
ATOM 1598 C C . ILE A 1 201 ? -2.358 -4.046 -8.680 1.00 94.56 201 ILE A C 1
ATOM 1600 O O . ILE A 1 201 ? -1.725 -4.572 -9.597 1.00 94.56 201 ILE A O 1
ATOM 1604 N N . PHE A 1 202 ? -1.814 -3.122 -7.887 1.00 92.81 202 PHE A N 1
ATOM 1605 C CA . PHE A 1 202 ? -0.429 -2.701 -8.024 1.00 92.81 202 PHE A CA 1
ATOM 1606 C C . PHE A 1 202 ? 0.539 -3.873 -7.803 1.00 92.81 202 PHE A C 1
ATOM 1608 O O . PHE A 1 202 ? 1.394 -4.106 -8.655 1.00 92.81 202 PHE A O 1
ATOM 1615 N N . VAL A 1 203 ? 0.376 -4.670 -6.746 1.00 89.75 203 VAL A N 1
ATOM 1616 C CA . VAL A 1 203 ? 1.217 -5.855 -6.494 1.00 89.75 203 VAL A CA 1
ATOM 1617 C C . VAL A 1 203 ? 1.096 -6.878 -7.628 1.00 89.75 203 VAL A C 1
ATOM 1619 O O . VAL A 1 203 ? 2.109 -7.350 -8.141 1.00 89.75 203 VAL A O 1
ATOM 1622 N N . VAL A 1 204 ? -0.120 -7.173 -8.095 1.00 89.94 204 VAL A N 1
ATOM 1623 C CA . VAL A 1 204 ? -0.343 -8.069 -9.243 1.00 89.94 204 VAL A CA 1
ATOM 1624 C C . VAL A 1 204 ? 0.329 -7.523 -10.503 1.00 89.94 204 VAL A C 1
ATOM 1626 O O . VAL A 1 204 ? 0.939 -8.283 -11.248 1.00 89.94 204 VAL A O 1
ATOM 1629 N N . SER A 1 205 ? 0.302 -6.206 -10.721 1.00 89.56 205 SER A N 1
ATOM 1630 C CA . SER A 1 205 ? 1.005 -5.573 -11.840 1.00 89.56 205 SER A CA 1
ATOM 1631 C C . SER A 1 205 ? 2.523 -5.778 -11.767 1.00 89.56 205 SER A C 1
ATOM 1633 O O . SER A 1 205 ? 3.174 -5.892 -12.801 1.00 89.56 205 SER A O 1
ATOM 1635 N N . GLN A 1 206 ? 3.109 -5.830 -10.565 1.00 86.38 206 GLN A N 1
ATOM 1636 C CA . GLN A 1 206 ? 4.535 -6.123 -10.380 1.00 86.38 206 GLN A CA 1
ATOM 1637 C C . GLN A 1 206 ? 4.839 -7.592 -10.696 1.00 86.38 206 GLN A C 1
ATOM 1639 O O . GLN A 1 206 ? 5.797 -7.887 -11.407 1.00 86.38 206 GLN A O 1
ATOM 1644 N N . LEU A 1 207 ? 3.987 -8.512 -10.234 1.00 84.06 207 LEU A N 1
ATOM 1645 C CA . LEU A 1 207 ? 4.102 -9.942 -10.539 1.00 84.06 207 LEU A CA 1
ATOM 1646 C C . LEU A 1 207 ? 3.878 -10.242 -12.028 1.00 84.06 207 LEU A C 1
ATOM 1648 O O . LEU A 1 207 ? 4.476 -11.163 -12.574 1.00 84.06 207 LEU A O 1
ATOM 1652 N N . TYR A 1 208 ? 3.045 -9.462 -12.714 1.00 83.88 208 TYR A N 1
ATOM 1653 C CA . TYR A 1 208 ? 2.852 -9.611 -14.153 1.00 83.88 208 TYR A CA 1
ATOM 1654 C C . TYR A 1 208 ? 4.137 -9.296 -14.934 1.00 83.88 208 TYR A C 1
ATOM 1656 O O . TYR A 1 208 ? 4.500 -10.049 -15.837 1.00 83.88 208 TYR A O 1
ATOM 1664 N N . GLU A 1 209 ? 4.872 -8.244 -14.548 1.00 77.00 209 GLU A N 1
ATOM 1665 C CA . GLU A 1 209 ? 6.188 -7.949 -15.139 1.00 77.00 209 GLU A CA 1
ATOM 1666 C C . GLU A 1 209 ? 7.188 -9.088 -14.900 1.00 77.00 209 GLU A C 1
ATOM 1668 O O . GLU A 1 209 ? 7.996 -9.370 -15.782 1.00 77.00 209 GLU A O 1
ATOM 1673 N N . PHE A 1 210 ? 7.098 -9.803 -13.769 1.00 71.31 210 PHE A N 1
ATOM 1674 C CA . PHE A 1 210 ? 7.970 -10.946 -13.470 1.00 71.31 210 PHE A CA 1
ATOM 1675 C C . PHE A 1 210 ? 7.900 -12.059 -14.523 1.00 71.31 210 PHE A C 1
ATOM 1677 O O . PHE A 1 210 ? 8.925 -12.659 -14.850 1.00 71.31 210 PHE A O 1
ATOM 1684 N N . ARG A 1 211 ? 6.730 -12.304 -15.128 1.00 66.00 211 ARG A N 1
ATOM 1685 C CA . ARG A 1 211 ? 6.592 -13.329 -16.176 1.00 66.00 211 ARG A CA 1
ATOM 1686 C C . ARG A 1 211 ? 7.529 -13.077 -17.363 1.00 66.00 211 ARG A C 1
ATOM 1688 O O . ARG A 1 211 ? 7.911 -14.023 -18.041 1.00 66.00 211 ARG A O 1
ATOM 1695 N N . HIS A 1 212 ? 7.911 -11.825 -17.612 1.00 60.81 212 HIS A N 1
ATOM 1696 C CA . HIS A 1 212 ? 8.849 -11.470 -18.680 1.00 60.81 212 HIS A CA 1
ATOM 1697 C C . HIS A 1 212 ? 10.322 -11.648 -18.262 1.00 60.81 212 HIS A C 1
ATOM 1699 O O . HIS A 1 212 ? 11.181 -11.754 -19.129 1.00 60.81 212 HIS A O 1
ATOM 1705 N N . TYR A 1 213 ? 10.624 -11.754 -16.962 1.00 58.06 213 TYR A N 1
ATOM 1706 C CA . TYR A 1 213 ? 11.976 -12.037 -16.458 1.00 58.06 213 TYR A CA 1
ATOM 1707 C C . TYR A 1 213 ? 12.308 -13.535 -16.430 1.00 58.06 213 TYR A C 1
ATOM 1709 O O . TYR A 1 213 ? 13.463 -13.894 -16.633 1.00 58.06 213 TYR A O 1
ATOM 1717 N N . TRP A 1 214 ? 11.326 -14.426 -16.237 1.00 49.34 214 TRP A N 1
ATOM 1718 C CA . TRP A 1 214 ? 11.572 -15.879 -16.287 1.00 49.34 214 TRP A CA 1
ATOM 1719 C C . TRP A 1 214 ? 12.069 -16.343 -17.667 1.00 49.34 214 TRP A C 1
ATOM 1721 O O . TRP A 1 214 ? 12.871 -17.266 -17.756 1.00 49.34 214 TRP A O 1
ATOM 1731 N N . GLY A 1 215 ? 11.675 -15.645 -18.738 1.00 42.94 215 GLY A N 1
ATOM 1732 C CA . GLY A 1 215 ? 12.206 -15.873 -20.086 1.00 42.94 215 GLY A CA 1
ATOM 1733 C C . GLY A 1 215 ? 13.695 -15.532 -20.252 1.00 42.94 215 GLY A C 1
ATOM 1734 O O . GLY A 1 215 ? 14.316 -16.059 -21.159 1.00 42.94 215 GLY A O 1
ATOM 1735 N N . LEU A 1 216 ? 14.278 -14.709 -19.367 1.00 44.94 216 LEU A N 1
ATOM 1736 C CA . LEU A 1 216 ? 15.706 -14.342 -19.380 1.00 44.94 216 LEU A CA 1
ATOM 1737 C C . LEU A 1 216 ? 16.579 -15.276 -18.521 1.00 44.94 216 LEU A C 1
ATOM 1739 O O . LEU A 1 216 ? 17.780 -15.362 -18.741 1.00 44.94 216 LEU A O 1
ATOM 1743 N N . LEU A 1 217 ? 15.991 -15.966 -17.535 1.00 40.91 217 LEU A N 1
ATOM 1744 C CA . LEU A 1 217 ? 16.660 -17.005 -16.731 1.00 40.91 217 LEU A CA 1
ATOM 1745 C C . LEU A 1 217 ? 16.508 -18.407 -17.339 1.00 40.91 217 LEU A C 1
ATOM 1747 O O . LEU A 1 217 ? 17.266 -19.308 -16.999 1.00 40.91 217 LEU A O 1
ATOM 1751 N N . SER A 1 218 ? 15.541 -18.582 -18.244 1.00 38.72 218 SER A N 1
ATOM 1752 C CA . SER A 1 218 ? 15.345 -19.795 -19.042 1.00 38.72 218 SER A CA 1
ATOM 1753 C C . SER A 1 218 ? 16.260 -19.865 -20.272 1.00 38.72 218 SER A C 1
ATOM 1755 O O . SER A 1 218 ? 16.023 -20.707 -21.139 1.00 38.72 218 SER A O 1
ATOM 1757 N N . CYS A 1 219 ? 17.317 -19.050 -20.349 1.00 43.38 219 CYS A N 1
ATOM 1758 C CA . CYS A 1 219 ? 18.461 -19.371 -21.196 1.00 43.38 219 CYS A CA 1
ATOM 1759 C C . CYS A 1 219 ? 19.168 -20.588 -20.580 1.00 43.38 219 CYS A C 1
ATOM 1761 O O . CYS A 1 219 ? 20.181 -20.472 -19.897 1.00 43.38 219 CYS A O 1
ATOM 1763 N N . SER A 1 220 ? 18.575 -21.768 -20.782 1.00 38.66 220 SER A N 1
ATOM 1764 C CA . SER A 1 220 ? 19.314 -23.024 -20.769 1.00 38.66 220 SER A CA 1
ATOM 1765 C C . SER A 1 220 ? 20.478 -22.904 -21.749 1.00 38.66 220 SER A C 1
ATOM 1767 O O . SER A 1 220 ? 20.353 -22.162 -22.724 1.00 38.66 220 SER A O 1
ATOM 1769 N N . ASP A 1 221 ? 21.552 -23.650 -21.500 1.00 43.78 221 ASP A N 1
ATOM 1770 C CA . ASP A 1 221 ? 22.873 -23.684 -22.160 1.00 43.78 221 ASP A CA 1
ATOM 1771 C C . ASP A 1 221 ? 22.915 -23.818 -23.712 1.00 43.78 221 ASP A C 1
ATOM 1773 O O . ASP A 1 221 ? 23.928 -24.213 -24.290 1.00 43.78 221 ASP A O 1
ATOM 1777 N N . HIS A 1 222 ? 21.837 -23.503 -24.430 1.00 40.81 222 HIS A N 1
ATOM 1778 C CA . HIS A 1 222 ? 21.726 -23.503 -25.887 1.00 40.81 222 HIS A CA 1
ATOM 1779 C C . HIS A 1 222 ? 21.428 -22.137 -26.525 1.00 40.81 222 HIS A C 1
ATOM 1781 O O . HIS A 1 222 ? 21.592 -22.018 -27.736 1.00 40.81 222 HIS A O 1
ATOM 1787 N N . ASP A 1 223 ? 21.138 -21.082 -25.756 1.00 39.94 223 ASP A N 1
ATOM 1788 C CA . ASP A 1 223 ? 20.965 -19.719 -26.298 1.00 39.94 223 ASP A CA 1
ATOM 1789 C C . ASP A 1 223 ? 22.264 -18.892 -26.245 1.00 39.94 223 ASP A C 1
ATOM 1791 O O . ASP A 1 223 ? 22.290 -17.733 -25.836 1.00 39.94 223 ASP A O 1
ATOM 1795 N N . HIS A 1 224 ? 23.375 -19.482 -26.700 1.00 38.16 224 HIS A N 1
ATOM 1796 C CA . HIS A 1 224 ? 24.604 -18.731 -26.995 1.00 38.16 224 HIS A CA 1
ATOM 1797 C C . HIS A 1 224 ? 24.529 -17.919 -28.297 1.00 38.16 224 HIS A C 1
ATOM 1799 O O . HIS A 1 224 ? 25.492 -17.241 -28.652 1.00 38.16 224 HIS A O 1
ATOM 1805 N N . HIS A 1 225 ? 23.378 -17.889 -28.967 1.00 34.53 225 HIS A N 1
ATOM 1806 C CA . HIS A 1 225 ? 23.098 -16.878 -29.977 1.00 34.53 225 HIS A CA 1
ATOM 1807 C C . HIS A 1 225 ? 22.625 -15.597 -29.293 1.00 34.53 225 HIS A C 1
ATOM 1809 O O . HIS A 1 225 ? 21.463 -15.204 -29.345 1.00 34.53 225 HIS A O 1
ATOM 1815 N N . VAL A 1 226 ? 23.593 -14.929 -28.662 1.00 38.00 226 VAL A N 1
ATOM 1816 C CA . VAL A 1 226 ? 23.649 -13.469 -28.666 1.00 38.00 226 VAL A CA 1
ATOM 1817 C C . VAL A 1 226 ? 23.251 -13.039 -30.077 1.00 38.00 226 VAL A C 1
ATOM 1819 O O . VAL A 1 226 ? 23.878 -13.483 -31.040 1.00 38.00 226 VAL A O 1
ATOM 1822 N N . GLU A 1 227 ? 22.194 -12.237 -30.212 1.00 39.66 227 GLU A N 1
ATOM 1823 C CA . GLU A 1 227 ? 22.008 -11.406 -31.399 1.00 39.66 227 GLU A CA 1
ATOM 1824 C C . GLU A 1 227 ? 23.280 -10.565 -31.514 1.00 39.66 227 GLU A C 1
ATOM 1826 O O . GLU A 1 227 ? 23.446 -9.530 -30.868 1.00 39.66 227 GLU A O 1
ATOM 1831 N N . VAL A 1 228 ? 24.247 -11.097 -32.259 1.00 39.31 228 VAL A N 1
ATOM 1832 C CA . VAL A 1 228 ? 25.408 -10.366 -32.719 1.00 39.31 228 VAL A CA 1
ATOM 1833 C C . VAL A 1 228 ? 24.809 -9.242 -33.542 1.00 39.31 228 VAL A C 1
ATOM 1835 O O . VAL A 1 228 ? 24.222 -9.481 -34.596 1.00 39.31 228 VAL A O 1
ATOM 1838 N N . ASN A 1 229 ? 24.866 -8.024 -33.000 1.00 39.75 229 ASN A N 1
ATOM 1839 C CA . ASN A 1 229 ? 24.579 -6.808 -33.742 1.00 39.75 229 ASN A CA 1
ATOM 1840 C C . ASN A 1 229 ? 25.211 -6.955 -35.129 1.00 39.75 229 ASN A C 1
ATOM 1842 O O . ASN A 1 229 ? 26.430 -7.094 -35.223 1.00 39.75 229 ASN A O 1
ATOM 1846 N N . ALA A 1 230 ? 24.407 -6.916 -36.192 1.00 45.53 230 ALA A N 1
ATOM 1847 C CA . ALA A 1 230 ? 24.903 -7.002 -37.568 1.00 45.53 230 ALA A CA 1
ATOM 1848 C C . ALA A 1 230 ? 25.947 -5.906 -37.887 1.00 45.53 230 ALA A C 1
ATOM 1850 O O . ALA A 1 230 ? 26.725 -6.035 -38.827 1.00 45.53 230 ALA A O 1
ATOM 1851 N N . GLU A 1 231 ? 26.012 -4.847 -37.073 1.00 44.69 231 GLU A N 1
ATOM 1852 C CA . GLU A 1 231 ? 27.064 -3.827 -37.124 1.00 44.69 231 GLU A CA 1
ATOM 1853 C C . GLU A 1 231 ? 28.443 -4.352 -36.668 1.00 44.69 231 GLU A C 1
ATOM 1855 O O . GLU A 1 231 ? 29.452 -3.985 -37.265 1.00 44.69 231 GLU A O 1
ATOM 1860 N N . PHE A 1 232 ? 28.508 -5.269 -35.694 1.00 42.81 232 PHE A N 1
ATOM 1861 C CA . PHE A 1 232 ? 29.763 -5.814 -35.147 1.00 42.81 232 PHE A CA 1
ATOM 1862 C C . PHE A 1 232 ? 30.415 -6.891 -36.030 1.00 42.81 232 PHE A C 1
ATOM 1864 O O . PHE A 1 232 ? 31.632 -7.071 -35.982 1.00 42.81 232 PHE A O 1
ATOM 1871 N N . GLU A 1 233 ? 29.638 -7.596 -36.858 1.00 44.28 233 GLU A N 1
ATOM 1872 C CA . GLU A 1 233 ? 30.160 -8.625 -37.775 1.00 44.28 233 GLU A CA 1
ATOM 1873 C C . GLU A 1 233 ? 30.974 -8.016 -38.929 1.00 44.28 233 GLU A C 1
ATOM 1875 O O . GLU A 1 233 ? 31.917 -8.633 -39.426 1.00 44.28 233 GLU A O 1
ATOM 1880 N N . SER A 1 234 ? 30.659 -6.775 -39.320 1.00 48.28 234 SER A N 1
ATOM 1881 C CA . SER A 1 234 ? 31.354 -6.089 -40.415 1.00 48.28 234 SER A CA 1
ATOM 1882 C C . SER A 1 234 ? 32.753 -5.588 -40.033 1.00 48.28 234 SER A C 1
ATOM 1884 O O . SER A 1 234 ? 33.616 -5.461 -40.901 1.00 48.28 234 SER A O 1
ATOM 1886 N N . GLU A 1 235 ? 33.005 -5.357 -38.741 1.00 44.50 235 GLU A N 1
ATOM 1887 C CA . GLU A 1 235 ? 34.270 -4.804 -38.244 1.00 44.50 235 GLU A CA 1
ATOM 1888 C C . GLU A 1 235 ? 35.294 -5.895 -37.858 1.00 44.50 235 GLU A C 1
ATOM 1890 O O . GLU A 1 235 ? 36.495 -5.631 -37.830 1.00 44.50 235 GLU A O 1
ATOM 1895 N N . TYR A 1 236 ? 34.855 -7.145 -37.639 1.00 41.94 236 TYR A N 1
ATOM 1896 C CA . TYR A 1 236 ? 35.713 -8.258 -37.185 1.00 41.94 236 TYR A CA 1
ATOM 1897 C C . TYR A 1 236 ? 35.920 -9.412 -38.189 1.00 41.94 236 TYR A C 1
ATOM 1899 O O . TYR A 1 236 ? 36.617 -10.376 -37.866 1.00 41.94 236 TYR A O 1
ATOM 1907 N N . GLN A 1 237 ? 35.434 -9.308 -39.433 1.00 42.56 237 GLN A N 1
ATOM 1908 C CA . GLN A 1 237 ? 35.809 -10.235 -40.518 1.00 42.56 237 GLN A CA 1
ATOM 1909 C C . GLN A 1 237 ? 37.043 -9.780 -41.333 1.00 42.56 237 GLN A C 1
ATOM 1911 O O . GLN A 1 237 ? 36.931 -9.486 -42.526 1.00 42.56 237 GLN A O 1
ATOM 1916 N N . PRO A 1 238 ? 38.262 -9.822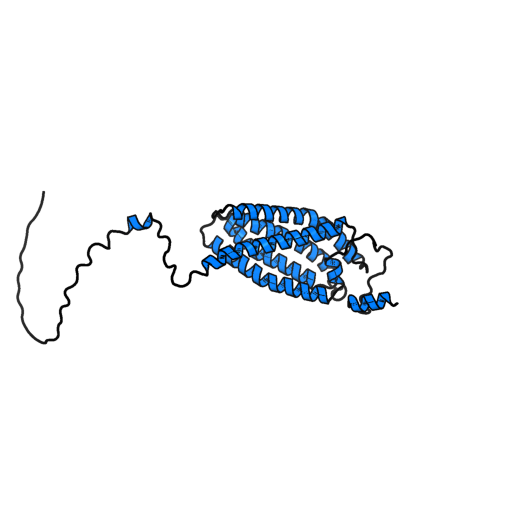 -40.761 1.00 40.12 238 PRO A N 1
ATOM 1917 C CA . PRO A 1 238 ? 39.408 -10.159 -41.608 1.00 40.12 238 PRO A CA 1
ATOM 1918 C C . PRO A 1 238 ? 40.237 -11.355 -41.117 1.00 40.12 238 PRO A C 1
ATOM 1920 O O . PRO A 1 238 ? 41.226 -11.690 -41.761 1.00 40.12 238 PRO A O 1
ATOM 1923 N N . ALA A 1 239 ? 39.856 -12.048 -40.038 1.00 43.41 239 ALA A N 1
ATOM 1924 C CA . ALA A 1 239 ? 40.712 -13.096 -39.460 1.00 43.41 239 ALA A CA 1
ATOM 1925 C C . ALA A 1 239 ? 40.390 -14.550 -39.876 1.00 43.41 239 ALA A C 1
ATOM 1927 O O . ALA A 1 239 ? 41.184 -15.440 -39.586 1.00 43.41 239 ALA A O 1
ATOM 1928 N N . GLU A 1 240 ? 39.283 -14.822 -40.578 1.00 43.59 240 GLU A N 1
ATOM 1929 C CA . GLU A 1 240 ? 38.868 -16.206 -40.901 1.00 43.59 240 GLU A CA 1
ATOM 1930 C C . GLU A 1 240 ? 39.265 -16.711 -42.303 1.00 43.59 240 GLU A C 1
ATOM 1932 O O . GLU A 1 240 ? 38.953 -17.840 -42.679 1.00 43.59 240 GLU A O 1
ATOM 1937 N N . LYS A 1 241 ? 40.028 -15.931 -43.078 1.00 45.91 241 LYS A N 1
ATOM 1938 C CA . LYS A 1 241 ? 40.564 -16.353 -44.386 1.00 45.91 241 LYS A CA 1
ATOM 1939 C C . LYS A 1 241 ? 42.083 -16.538 -44.373 1.00 45.91 241 LYS A C 1
ATOM 1941 O O . LYS A 1 241 ? 42.771 -15.844 -45.100 1.00 45.91 241 LYS A O 1
ATOM 1946 N N . GLU A 1 242 ? 42.603 -17.484 -43.589 1.00 42.59 242 GLU A N 1
ATOM 1947 C CA . GLU A 1 242 ? 43.794 -18.288 -43.956 1.00 42.59 242 GLU A CA 1
ATOM 1948 C C . GLU A 1 242 ? 44.141 -19.323 -42.866 1.00 42.59 242 GLU A C 1
ATOM 1950 O O . GLU A 1 242 ? 45.215 -19.311 -42.272 1.00 42.59 242 GLU A O 1
ATOM 1955 N N . ILE A 1 243 ? 43.265 -20.300 -42.616 1.00 41.25 243 ILE A N 1
ATOM 1956 C CA . ILE A 1 243 ? 43.735 -21.548 -41.996 1.00 41.25 243 ILE A CA 1
ATOM 1957 C C . ILE A 1 243 ? 44.257 -22.434 -43.128 1.00 41.25 243 ILE A C 1
ATOM 1959 O O . ILE A 1 243 ? 43.540 -23.265 -43.686 1.00 41.25 243 ILE A O 1
ATOM 1963 N N . ARG A 1 244 ? 45.522 -22.229 -43.514 1.00 43.78 244 ARG A N 1
ATOM 1964 C CA . ARG A 1 244 ? 46.254 -23.229 -44.303 1.00 43.78 244 ARG A CA 1
ATOM 1965 C C . ARG A 1 244 ? 46.403 -24.490 -43.441 1.00 43.78 244 ARG A C 1
ATOM 1967 O O . ARG A 1 244 ? 46.809 -24.368 -42.284 1.00 43.78 244 ARG A O 1
ATOM 1974 N N . PRO A 1 245 ? 46.130 -25.697 -43.961 1.00 37.59 245 PRO A N 1
ATOM 1975 C CA . PRO A 1 245 ? 46.378 -26.915 -43.205 1.00 37.59 245 PRO A CA 1
ATOM 1976 C C . PRO A 1 245 ? 47.883 -27.049 -42.939 1.00 37.59 245 PRO A C 1
ATOM 1978 O O . PRO A 1 245 ? 48.693 -27.118 -43.865 1.00 37.59 245 PRO A O 1
ATOM 1981 N N . ALA A 1 246 ? 48.264 -27.067 -41.662 1.00 37.38 246 ALA A N 1
ATOM 1982 C CA . ALA A 1 246 ? 49.630 -27.351 -41.250 1.00 37.38 246 ALA A CA 1
ATOM 1983 C C . ALA A 1 246 ? 49.982 -28.808 -41.621 1.00 37.38 246 ALA A C 1
ATOM 1985 O O . ALA A 1 246 ? 49.215 -29.719 -41.299 1.00 37.38 246 ALA A O 1
ATOM 1986 N N . PRO A 1 247 ? 51.125 -29.075 -42.277 1.00 3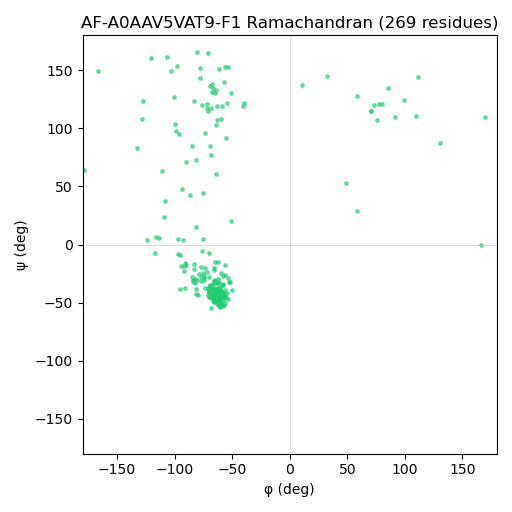8.47 247 PRO A N 1
ATOM 1987 C CA . PRO A 1 247 ? 51.540 -30.441 -42.555 1.00 38.47 247 PRO A CA 1
ATOM 1988 C C . PRO A 1 247 ? 51.909 -31.144 -41.244 1.00 38.47 247 PRO A C 1
ATOM 1990 O O . PRO A 1 247 ? 52.861 -30.764 -40.559 1.00 38.47 247 PRO A O 1
ATOM 1993 N N . ILE A 1 248 ? 51.163 -32.198 -40.908 1.00 41.66 248 ILE A N 1
ATOM 1994 C CA . ILE A 1 248 ? 51.477 -33.111 -39.806 1.00 41.66 248 ILE A CA 1
ATOM 1995 C C . ILE A 1 248 ? 52.796 -33.811 -40.145 1.00 41.66 248 ILE A C 1
ATOM 1997 O O . ILE A 1 248 ? 52.849 -34.723 -40.970 1.00 41.66 248 ILE A O 1
ATOM 2001 N N . ARG A 1 249 ? 53.892 -33.370 -39.523 1.00 34.16 249 ARG A N 1
ATOM 2002 C CA . ARG A 1 249 ? 55.205 -34.001 -39.664 1.00 34.16 249 ARG A CA 1
ATOM 2003 C C . ARG A 1 249 ? 55.416 -34.966 -38.500 1.00 34.16 249 ARG A C 1
ATOM 2005 O O . ARG A 1 249 ? 55.877 -34.570 -37.434 1.00 34.16 249 ARG A O 1
ATOM 2012 N N . ASN A 1 250 ? 55.099 -36.240 -38.727 1.00 40.12 250 ASN A N 1
ATOM 2013 C CA . ASN A 1 250 ? 55.516 -37.338 -37.855 1.00 40.12 250 ASN A CA 1
ATOM 2014 C C . ASN A 1 250 ? 57.044 -37.302 -37.682 1.00 40.12 250 ASN A C 1
ATOM 2016 O O . ASN A 1 250 ? 57.786 -37.372 -38.664 1.00 40.12 250 ASN A O 1
ATOM 2020 N N . ARG A 1 251 ? 57.527 -37.197 -36.441 1.00 35.03 251 ARG A N 1
ATOM 2021 C CA . ARG A 1 251 ? 58.943 -37.388 -36.097 1.00 35.03 251 ARG A CA 1
ATOM 2022 C C . ARG A 1 251 ? 59.082 -38.297 -34.880 1.00 35.03 251 ARG A C 1
ATOM 2024 O O . ARG A 1 251 ? 59.299 -37.844 -33.764 1.00 35.03 251 ARG A O 1
ATOM 2031 N N . LEU A 1 252 ? 59.031 -39.598 -35.146 1.00 35.62 252 LEU A N 1
ATOM 2032 C CA . LEU A 1 252 ? 59.872 -40.582 -34.472 1.00 35.62 252 LEU A CA 1
ATOM 2033 C C . LEU A 1 252 ? 61.041 -40.883 -35.417 1.00 35.62 252 LEU A C 1
ATOM 2035 O O . LEU A 1 252 ? 60.831 -41.561 -36.413 1.00 35.62 252 LEU A O 1
ATOM 2039 N N . SER A 1 253 ? 62.225 -40.333 -35.129 1.00 34.56 253 SER A N 1
ATOM 2040 C CA . SER A 1 253 ? 63.542 -40.965 -35.354 1.00 34.56 253 SER A CA 1
ATOM 2041 C C . SER A 1 253 ? 64.681 -39.953 -35.152 1.00 34.56 253 SER A C 1
ATOM 2043 O O . SER A 1 253 ? 64.860 -39.007 -35.917 1.00 34.56 253 SER A O 1
ATOM 2045 N N . THR A 1 254 ? 65.405 -40.177 -34.061 1.00 30.72 254 THR A N 1
ATOM 2046 C CA . THR A 1 254 ? 66.855 -40.062 -33.836 1.00 30.72 254 THR A CA 1
ATOM 2047 C C . THR A 1 254 ? 67.789 -39.399 -34.866 1.00 30.72 254 THR A C 1
ATOM 2049 O O . THR A 1 254 ? 67.853 -39.761 -36.035 1.00 30.72 254 THR A O 1
ATOM 2052 N N . SER A 1 255 ? 68.679 -38.595 -34.271 1.00 29.69 255 SER A N 1
ATOM 2053 C CA . SER A 1 255 ? 70.134 -38.503 -34.483 1.00 29.69 255 SER A CA 1
ATOM 2054 C C . SER A 1 255 ? 70.726 -37.770 -35.696 1.00 29.69 255 SER A C 1
ATOM 2056 O O . SER A 1 255 ? 70.693 -38.232 -36.829 1.00 29.69 255 SER A O 1
ATOM 2058 N N . SER A 1 256 ? 71.524 -36.765 -35.316 1.00 29.95 256 SER A N 1
ATOM 2059 C CA . SER A 1 256 ? 72.864 -36.435 -35.819 1.00 29.95 256 SER A CA 1
ATOM 2060 C C . SER A 1 256 ? 73.022 -35.325 -36.873 1.00 29.95 256 SER A C 1
ATOM 2062 O O . SER A 1 256 ? 72.526 -35.391 -37.986 1.00 29.95 256 SER A O 1
ATOM 2064 N N . SER A 1 257 ? 73.881 -34.371 -36.482 1.00 27.94 257 SER A N 1
ATOM 2065 C CA . SER A 1 257 ? 75.050 -33.902 -37.239 1.00 27.94 257 SER A CA 1
ATOM 2066 C C . SER A 1 257 ? 74.890 -32.886 -38.392 1.00 27.94 257 SER A C 1
ATOM 2068 O O . SER A 1 257 ? 74.406 -33.208 -39.467 1.00 27.94 257 SER A O 1
ATOM 2070 N N . ARG A 1 258 ? 75.599 -31.756 -38.178 1.00 31.19 258 ARG A N 1
ATOM 2071 C CA . ARG A 1 258 ? 76.358 -30.888 -39.117 1.00 31.19 258 ARG A CA 1
ATOM 2072 C C . ARG A 1 258 ? 75.670 -29.688 -39.802 1.00 31.19 258 ARG A C 1
ATOM 2074 O O . ARG A 1 258 ? 74.881 -29.835 -40.717 1.00 31.19 258 ARG A O 1
ATOM 2081 N N . LYS A 1 259 ? 76.112 -28.502 -39.336 1.00 30.64 259 LYS A N 1
ATOM 2082 C CA . LYS A 1 259 ? 76.798 -27.375 -40.029 1.00 30.64 259 LYS A CA 1
ATOM 2083 C C . LYS A 1 259 ? 76.483 -27.055 -41.505 1.00 30.64 259 LYS A C 1
ATOM 2085 O O . LYS A 1 259 ? 76.512 -27.951 -42.335 1.00 30.64 259 LYS A O 1
ATOM 2090 N N . SER A 1 260 ? 76.532 -25.735 -41.772 1.00 28.39 260 SER A N 1
ATOM 2091 C CA . SER A 1 260 ? 76.842 -25.007 -43.031 1.00 28.39 260 SER A CA 1
ATOM 2092 C C . SER A 1 260 ? 75.600 -24.330 -43.632 1.00 28.39 260 SER A C 1
ATOM 2094 O O . SER A 1 260 ? 74.647 -25.042 -43.915 1.00 28.39 260 SER A O 1
ATOM 2096 N N . SER A 1 261 ? 75.411 -23.004 -43.683 1.00 30.86 261 SER A N 1
ATOM 2097 C CA . SER A 1 261 ? 76.144 -21.846 -44.264 1.00 30.86 261 SER A CA 1
ATOM 2098 C C . SER A 1 261 ? 75.328 -21.274 -45.440 1.00 30.86 261 SER A C 1
ATOM 2100 O O . SER A 1 261 ? 74.743 -22.044 -46.194 1.00 30.86 261 SER A O 1
ATOM 2102 N N . ASP A 1 262 ? 75.380 -19.943 -45.571 1.00 32.22 262 ASP A N 1
ATOM 2103 C CA . ASP A 1 262 ? 75.131 -19.091 -46.754 1.00 32.22 262 ASP A CA 1
ATOM 2104 C C . ASP A 1 262 ? 73.661 -18.865 -47.181 1.00 32.22 262 ASP A C 1
ATOM 2106 O O . ASP A 1 262 ? 72.929 -19.786 -47.517 1.00 32.22 262 ASP A O 1
ATOM 2110 N N . ALA A 1 263 ? 73.090 -17.670 -46.973 1.00 32.00 263 ALA A N 1
ATOM 2111 C CA . ALA A 1 263 ? 73.285 -16.396 -47.694 1.00 32.00 263 ALA A CA 1
ATOM 2112 C C . ALA A 1 263 ? 72.630 -16.389 -49.087 1.00 32.00 263 ALA A C 1
ATOM 2114 O O . ALA A 1 263 ? 73.029 -17.169 -49.936 1.00 32.00 263 ALA A O 1
ATOM 2115 N N . PHE A 1 264 ? 71.683 -15.469 -49.334 1.00 30.25 264 PHE A N 1
ATOM 2116 C CA . PHE A 1 264 ? 71.621 -14.661 -50.564 1.00 30.25 264 PHE A CA 1
ATOM 2117 C C . PHE A 1 264 ? 70.643 -13.476 -50.423 1.00 30.25 264 PHE A C 1
ATOM 2119 O O . PHE A 1 264 ? 69.680 -13.508 -49.661 1.00 30.25 264 PHE A O 1
ATOM 2126 N N . LEU A 1 265 ? 70.989 -12.410 -51.139 1.00 31.70 265 LEU A N 1
ATOM 2127 C CA . LEU A 1 265 ? 70.626 -10.996 -51.022 1.00 31.70 265 LEU A CA 1
ATOM 2128 C C . LEU A 1 265 ? 69.642 -10.536 -52.129 1.00 31.70 265 LEU A C 1
ATOM 2130 O O . LEU A 1 265 ? 69.657 -11.099 -53.217 1.00 31.70 265 LEU A O 1
ATOM 2134 N N . VAL A 1 266 ? 68.977 -9.394 -51.866 1.00 32.19 266 VAL A N 1
ATOM 2135 C CA . VAL A 1 266 ? 68.680 -8.253 -52.785 1.00 32.19 266 VAL A CA 1
ATOM 2136 C C . VAL A 1 266 ? 67.444 -8.257 -53.712 1.00 32.19 266 VAL A C 1
ATOM 2138 O O . VAL A 1 266 ? 67.217 -9.178 -54.485 1.00 32.19 266 VAL A O 1
ATOM 2141 N N . GLY A 1 267 ? 66.767 -7.088 -53.717 1.00 31.80 267 GLY A N 1
ATOM 2142 C CA . GLY A 1 267 ? 66.089 -6.460 -54.875 1.00 31.80 267 GLY A CA 1
ATOM 2143 C C . GLY A 1 267 ? 64.643 -6.013 -54.590 1.00 31.80 267 GLY A C 1
ATOM 2144 O O . GLY A 1 267 ? 63.750 -6.842 -54.610 1.00 31.80 267 GLY A O 1
ATOM 2145 N N . SER A 1 268 ? 64.363 -4.803 -54.084 1.00 33.41 268 SER A N 1
ATOM 2146 C CA . SER A 1 268 ? 64.175 -3.508 -54.784 1.00 33.41 268 SER A CA 1
ATOM 2147 C C . SER A 1 268 ? 62.886 -3.350 -55.623 1.00 33.41 268 SER A C 1
ATOM 2149 O O . SER A 1 268 ? 62.762 -3.954 -56.678 1.00 33.41 268 SER A O 1
ATOM 2151 N N . MET A 1 269 ? 62.038 -2.415 -55.166 1.00 30.31 269 MET A N 1
ATOM 2152 C CA . MET A 1 269 ? 61.342 -1.341 -55.908 1.00 30.31 269 MET A CA 1
ATOM 2153 C C . MET A 1 269 ? 60.382 -1.619 -57.092 1.00 30.31 269 MET A C 1
ATOM 2155 O O . MET A 1 269 ? 60.783 -2.103 -58.138 1.00 30.31 269 MET A O 1
ATOM 2159 N N . ILE A 1 270 ? 59.185 -1.025 -56.928 1.00 35.16 270 ILE A N 1
ATOM 2160 C CA . ILE A 1 270 ? 58.386 -0.229 -57.891 1.00 35.16 270 ILE A CA 1
ATOM 2161 C C . ILE A 1 270 ? 57.727 -0.967 -59.071 1.00 35.16 270 ILE A C 1
ATOM 2163 O O . ILE A 1 270 ? 58.387 -1.362 -60.027 1.00 35.16 270 ILE A O 1
ATOM 2167 N N . ALA A 1 271 ? 56.391 -0.964 -59.056 1.00 40.12 271 ALA A N 1
ATOM 2168 C CA . ALA A 1 271 ? 55.549 -0.301 -60.059 1.00 40.12 271 ALA A CA 1
ATOM 2169 C C . ALA A 1 271 ? 54.229 0.118 -59.396 1.00 40.12 271 ALA A C 1
ATOM 2171 O O . ALA A 1 271 ? 53.691 -0.707 -58.624 1.00 40.12 271 ALA A O 1
#

Solvent-accessible surface area (backbone atoms only — not comparable to full-atom values): 15877 Å² total; per-residue (Å²): 110,71,67,58,53,51,47,31,69,72,30,66,48,53,94,83,55,70,50,44,85,60,95,73,69,46,91,86,31,35,72,28,67,70,53,44,36,78,40,17,64,68,56,24,52,54,48,45,52,50,53,56,56,49,44,57,58,51,50,54,50,47,46,55,53,26,53,52,51,59,70,44,96,54,58,71,70,50,44,50,35,40,64,45,34,54,54,30,47,51,50,23,48,52,24,51,49,48,64,52,65,62,41,78,76,84,42,56,93,49,59,77,49,56,61,51,33,58,53,47,24,55,51,25,46,46,52,27,50,48,36,51,38,52,45,64,69,66,51,81,85,76,48,80,65,56,57,54,50,41,52,53,42,52,49,26,40,50,44,34,66,65,22,44,64,53,26,49,56,57,49,50,52,40,71,74,61,39,54,73,56,41,44,31,57,55,71,40,27,51,24,42,50,48,30,54,49,27,50,51,52,44,54,50,53,55,56,57,56,47,65,66,49,53,65,69,71,62,62,54,101,76,66,80,72,64,83,70,53,77,72,59,58,73,79,64,72,79,77,84,85,73,84,70,85,75,83,86,75,88,77,90,77,83,87,84,88,82,88,86,84,83,90,90,82,92,84,84,85,90,133

Foldseek 3Di:
DVVVVVLCVQQVDDPQLDQDADPPFDPQFDFAPLLSLLRHPVSLVVQLVVLVVLLVVVLVLLLVVLVVQCVPPADPLLVVLSVVLSVLSVQLSVLSNCSSPDHCRVPVVCLVVNLVSLVSNLVSLLVNLVSVLVSLVRPPPDDPVSVVLSVLSVVLSVLSVVLSVLLSVVVVVCSVRSHPHSGDHHSNRVSSVSNVVSSVSSSVSSVVVVVVVVVVVPPDPPVPPPVPPPVNVVVPPPPPPDPDPDDPDDDDDDDDDDDDDDDDDDDDDDD

Radius of gyration: 33.71 Å; Cα contacts (8 Å, |Δi|>4): 201; chains: 1; bounding box: 103×51×90 Å

pLDDT: mean 71.08, std 21.78, range [27.94, 96.44]

Sequence (271 aa):
TFLRQKYKIYFGATEDNICYYHPGGRPEGLPSILRTFELSCIAQLIVRAIVLSSFYVRWYFTYLKCTRVRNTNAGSVVCFLASLTPKLQSAETIFAFLLTCLQQDNDATLKWLFPSIVIGWAIAVCLYILSFTLMSLIDESRSKSATRLAQLRLACLSVCAFCSPIWIASHLEFIKRKTCFTEVPIREALAEYATVIAVMIFVVSQLYEFRHYWGLLSCSDHDHHVEVNAEFESEYQPAEKEIRPAPIRNRLSTSSSRKSSDAFLVGSMIA

Organism: NCBI:txid1538716

InterPro domains:
  IPR039545 Post-GPI attachment to proteins factor 2 [PTHR12892] (11-254)

Mean predicted aligned error: 15.0 Å

Secondary structure (DSSP, 8-state):
-HHHHHHHHHTT--TT---B--TT--TTPEEPHHHHHHH-HHHHHHHHHHHHHHHHHHHHHHHHHHHHHHHTT--HHHHHHHHHHHHHHHHHHHHHHHHHH--TTTTGGGTTHHHHHHHHHHHHHHHHHHHHHHHHHH-S---HHHHHHHHHHHHHHHHHHHHHHHHHHHHHHHHHH-BS--EE-HHHHHHHHHHHHHHHHHHHHHHHHHHHHHHHH---TT-------HHHHHHHTTSSS--PPPP------------------------